Protein AF-X1ALV4-F1 (afdb_monomer)

Nearest PDB structures (foldseek):
  1b4n-assembly1_D  TM=8.359E-01  e=1.432E-08  Pyrococcus furiosus
  8c0z-assembly1_A  TM=8.911E-01  e=3.413E-06  Aromatoleum aromaticum
  6x6u-assembly1_C  TM=6.479E-01  e=4.074E-05  Pyrococcus furiosus COM1

Foldseek 3Di:
DLVPDDPDPPDPPSVVSLVVCLVVCHDVNVLPVVHQCSNLVVVDDVSNLPFFAAPRHGDPDDQLLQALLLLQLCLLPLVNPDSLCLPLADPCVVCVVVVNVVVVVVSQVVCCVVQVGSLCRHRRRLRSVLVSSLVSLLLVQLCVVVVHDSCCCVPVVDDDPCVQVVCCVPPVDHDDPVVSSLVSLLVRLVSLLVCLVVPAWSVSSDGDCCQAPPADCDDPRGRGGHPPVSSLVSQQVNCVVSCHDSGGSHHACVSCVVSVNNVSSVVCVVVVRHDDDPVVVPDPPPPPDDDD

Structure (mmCIF, N/CA/C/O backbone):
data_AF-X1ALV4-F1
#
_entry.id   AF-X1ALV4-F1
#
loop_
_atom_site.group_PDB
_atom_site.id
_atom_site.type_symbol
_atom_site.label_atom_id
_atom_site.label_alt_id
_atom_site.label_comp_id
_atom_site.label_asym_id
_atom_site.label_entity_id
_atom_site.label_seq_id
_atom_site.pdbx_PDB_ins_code
_atom_site.Cartn_x
_atom_site.Cartn_y
_atom_site.Cartn_z
_atom_site.occupancy
_atom_site.B_iso_or_equiv
_atom_site.auth_seq_id
_atom_site.auth_comp_id
_atom_site.auth_asym_id
_atom_site.auth_atom_id
_atom_site.pdbx_PDB_model_num
ATOM 1 N N . ASP A 1 1 ? 13.791 -15.741 -28.095 1.00 82.88 1 ASP A N 1
ATOM 2 C CA . ASP A 1 1 ? 13.335 -15.370 -29.444 1.00 82.88 1 ASP A CA 1
ATOM 3 C C . ASP A 1 1 ? 12.205 -14.365 -29.270 1.00 82.88 1 ASP A C 1
ATOM 5 O O . ASP A 1 1 ? 11.343 -14.618 -28.437 1.00 82.88 1 ASP A O 1
ATOM 9 N N . THR A 1 2 ? 12.283 -13.207 -29.923 1.00 90.19 2 THR A N 1
ATOM 10 C CA . THR A 1 2 ? 11.368 -12.053 -29.772 1.00 90.19 2 THR A CA 1
ATOM 11 C C . THR A 1 2 ? 10.653 -11.753 -31.091 1.00 90.19 2 THR A C 1
ATOM 13 O O . THR A 1 2 ? 10.467 -10.598 -31.465 1.00 90.19 2 THR A O 1
ATOM 16 N N . ASP A 1 3 ? 10.344 -12.810 -31.849 1.00 91.06 3 ASP A N 1
ATOM 17 C CA . ASP A 1 3 ? 9.730 -12.756 -33.182 1.00 91.06 3 ASP A CA 1
ATOM 18 C C . ASP A 1 3 ? 10.507 -11.876 -34.182 1.00 91.06 3 ASP A C 1
ATOM 20 O O . ASP A 1 3 ? 9.939 -11.259 -35.083 1.00 91.06 3 ASP A O 1
ATOM 24 N N . GLY A 1 4 ? 11.832 -11.800 -34.017 1.00 91.50 4 GLY A N 1
ATOM 25 C CA . GLY A 1 4 ? 12.707 -10.963 -34.841 1.00 91.50 4 GLY A CA 1
ATOM 26 C C . GLY A 1 4 ? 12.625 -9.458 -34.558 1.00 91.50 4 GLY A C 1
ATOM 27 O O . GLY A 1 4 ? 13.238 -8.686 -35.294 1.00 91.50 4 GLY A O 1
ATOM 28 N N . VAL A 1 5 ? 11.917 -9.029 -33.506 1.00 92.31 5 VAL A N 1
ATOM 29 C CA . VAL A 1 5 ? 11.837 -7.622 -33.085 1.00 92.31 5 VAL A CA 1
ATOM 30 C C . VAL A 1 5 ? 12.868 -7.340 -31.981 1.00 92.31 5 VAL A C 1
ATOM 32 O O . VAL A 1 5 ? 12.808 -7.975 -30.923 1.00 92.31 5 VAL A O 1
ATOM 35 N N . PRO A 1 6 ? 13.821 -6.408 -32.181 1.00 92.94 6 PRO A N 1
ATOM 36 C CA . PRO A 1 6 ? 14.789 -6.031 -31.151 1.00 92.94 6 PRO A CA 1
ATOM 37 C C . PRO A 1 6 ? 14.122 -5.335 -29.954 1.00 92.94 6 PRO A C 1
ATOM 39 O O . PRO A 1 6 ? 13.460 -4.309 -30.110 1.00 92.94 6 PRO A O 1
ATOM 42 N N . MET A 1 7 ? 14.322 -5.875 -28.750 1.00 91.44 7 MET A N 1
ATOM 43 C CA . MET A 1 7 ? 13.774 -5.338 -27.495 1.00 91.44 7 MET A CA 1
ATOM 44 C C . MET A 1 7 ? 14.752 -4.345 -26.854 1.00 91.44 7 MET A C 1
ATOM 46 O O . MET A 1 7 ? 15.389 -4.640 -25.845 1.00 91.44 7 MET A O 1
ATOM 50 N N . GLU A 1 8 ? 14.908 -3.180 -27.479 1.00 94.12 8 GLU A N 1
ATOM 51 C CA . GLU A 1 8 ? 15.813 -2.121 -27.019 1.00 94.12 8 GLU A CA 1
ATOM 52 C C . GLU A 1 8 ? 15.076 -1.042 -26.213 1.00 94.12 8 GLU A C 1
ATOM 54 O O . GLU A 1 8 ? 13.925 -0.694 -26.499 1.00 94.12 8 GLU A O 1
ATOM 59 N N . TRP A 1 9 ? 15.756 -0.472 -25.214 1.00 94.50 9 TRP A N 1
ATOM 60 C CA . TRP A 1 9 ? 15.223 0.638 -24.425 1.00 94.50 9 TRP A CA 1
ATOM 61 C C . TRP A 1 9 ? 14.866 1.830 -25.320 1.00 94.50 9 TRP A C 1
ATOM 63 O O . TRP A 1 9 ? 15.688 2.304 -26.099 1.00 94.50 9 TRP A O 1
ATOM 73 N N . GLY A 1 10 ? 13.633 2.327 -25.185 1.00 94.94 10 GLY A N 1
ATOM 74 C CA . GLY A 1 10 ? 13.120 3.444 -25.984 1.00 94.94 10 GLY A CA 1
ATOM 75 C C . GLY A 1 10 ? 12.545 3.059 -27.354 1.00 94.94 10 GLY A C 1
ATOM 76 O O . GLY A 1 10 ? 12.131 3.947 -28.096 1.00 94.94 10 GLY A O 1
ATOM 77 N N . SER A 1 11 ? 12.476 1.768 -27.700 1.00 96.69 11 SER A N 1
ATOM 78 C CA . SER A 1 11 ? 11.897 1.315 -28.971 1.00 96.69 11 SER A CA 1
ATOM 79 C C . SER A 1 11 ? 10.363 1.363 -28.966 1.00 96.69 11 SER A C 1
ATOM 81 O O . SER A 1 11 ? 9.693 0.546 -28.329 1.00 96.69 11 SER A O 1
ATOM 83 N N . GLY A 1 12 ? 9.790 2.303 -29.724 1.00 96.06 12 GLY A N 1
ATOM 84 C CA . GLY A 1 12 ? 8.340 2.382 -29.944 1.00 96.06 12 GLY A CA 1
ATOM 85 C C . GLY A 1 12 ? 7.788 1.192 -30.738 1.00 96.06 12 GLY A C 1
ATOM 86 O O . GLY A 1 12 ? 6.708 0.694 -30.426 1.00 96.06 12 GLY A O 1
ATOM 87 N N . ASP A 1 13 ? 8.551 0.685 -31.710 1.00 93.75 13 ASP A N 1
ATOM 88 C CA . ASP A 1 13 ? 8.150 -0.467 -32.527 1.00 93.75 13 ASP A CA 1
ATOM 89 C C . ASP A 1 13 ? 8.051 -1.744 -31.687 1.00 93.75 13 ASP A C 1
ATOM 91 O O . ASP A 1 13 ? 7.079 -2.493 -31.811 1.00 93.75 13 ASP A O 1
ATOM 95 N N . ALA A 1 14 ? 9.012 -1.962 -30.781 1.00 95.62 14 ALA A N 1
ATOM 96 C CA . ALA A 1 14 ? 8.975 -3.079 -29.841 1.00 95.62 14 ALA A CA 1
ATOM 97 C C . ALA A 1 14 ? 7.743 -3.001 -28.929 1.00 95.62 14 ALA A C 1
ATOM 99 O O . ALA A 1 14 ? 7.052 -4.003 -28.746 1.00 95.62 14 ALA A O 1
ATOM 100 N N . LEU A 1 15 ? 7.419 -1.807 -28.418 1.00 95.50 15 LEU A N 1
ATOM 101 C CA . LEU A 1 15 ? 6.244 -1.594 -27.573 1.00 95.50 15 LEU A CA 1
ATOM 102 C C . LEU A 1 15 ? 4.941 -1.961 -28.303 1.00 95.50 15 LEU A C 1
ATOM 104 O O . LEU A 1 15 ? 4.152 -2.755 -27.791 1.00 95.50 15 LEU A O 1
ATOM 108 N N . ILE A 1 16 ? 4.723 -1.423 -29.508 1.00 95.62 16 ILE A N 1
ATOM 109 C CA . ILE A 1 16 ? 3.511 -1.701 -30.296 1.00 95.62 16 ILE A CA 1
ATOM 110 C C . ILE A 1 16 ? 3.431 -3.180 -30.687 1.00 95.62 16 ILE A C 1
ATOM 112 O O . ILE A 1 16 ? 2.361 -3.787 -30.594 1.00 95.62 16 ILE A O 1
ATOM 116 N N . HIS A 1 17 ? 4.558 -3.782 -31.076 1.00 94.88 17 HIS A N 1
ATOM 117 C CA . HIS A 1 17 ? 4.628 -5.207 -31.377 1.00 94.88 17 HIS A CA 1
ATOM 118 C C . HIS A 1 17 ? 4.196 -6.062 -30.177 1.00 94.88 17 HIS A C 1
ATOM 120 O O . HIS A 1 17 ? 3.302 -6.898 -30.324 1.00 94.88 17 HIS A O 1
ATOM 126 N N . VAL A 1 18 ? 4.764 -5.820 -28.988 1.00 95.44 18 VAL A N 1
ATOM 127 C CA . VAL A 1 18 ? 4.444 -6.576 -27.767 1.00 95.44 18 VAL A CA 1
ATOM 128 C C . VAL A 1 18 ? 2.973 -6.423 -27.386 1.00 95.44 18 VAL A C 1
ATOM 130 O O . VAL A 1 18 ? 2.333 -7.431 -27.091 1.00 95.44 18 VAL A O 1
ATOM 133 N N . ILE A 1 19 ? 2.401 -5.213 -27.457 1.00 96.44 19 ILE A N 1
ATOM 134 C CA . ILE A 1 19 ? 0.976 -4.976 -27.155 1.00 96.44 19 ILE A CA 1
ATOM 135 C C . ILE A 1 19 ? 0.083 -5.892 -28.001 1.00 96.44 19 ILE A C 1
ATOM 137 O O . ILE A 1 19 ? -0.781 -6.595 -27.471 1.00 96.44 19 ILE A O 1
ATOM 141 N N . HIS A 1 20 ? 0.302 -5.926 -29.317 1.00 96.44 20 HIS A N 1
ATOM 142 C CA . HIS A 1 20 ? -0.503 -6.759 -30.207 1.00 96.44 20 HIS A CA 1
ATOM 143 C C . HIS A 1 20 ? -0.206 -8.253 -30.047 1.00 96.44 20 HIS A C 1
ATOM 145 O O . HIS A 1 20 ? -1.139 -9.060 -30.096 1.00 96.44 20 HIS A O 1
ATOM 151 N N . ALA A 1 21 ? 1.057 -8.631 -29.854 1.00 96.31 21 ALA A N 1
ATOM 152 C CA . ALA A 1 21 ? 1.461 -10.021 -29.680 1.00 96.31 21 ALA A CA 1
ATOM 153 C C . ALA A 1 21 ? 0.845 -10.624 -28.408 1.00 96.31 21 ALA A C 1
ATOM 155 O O . ALA A 1 21 ? 0.256 -11.704 -28.475 1.00 96.31 21 ALA A O 1
ATOM 156 N N . VAL A 1 22 ? 0.916 -9.908 -27.280 1.00 97.25 22 VAL A N 1
ATOM 157 C CA . VAL A 1 22 ? 0.338 -10.317 -25.990 1.00 97.25 22 VAL A CA 1
ATOM 158 C C . VAL A 1 22 ? -1.179 -10.418 -26.083 1.00 97.25 22 VAL A C 1
ATOM 160 O O . VAL A 1 22 ? -1.741 -11.464 -25.763 1.00 97.25 22 VAL A O 1
ATOM 163 N N . ALA A 1 23 ? -1.848 -9.381 -26.605 1.00 97.75 23 ALA A N 1
ATOM 164 C CA . ALA A 1 23 ? -3.308 -9.360 -26.725 1.00 97.75 23 ALA A CA 1
ATOM 165 C C . ALA A 1 23 ? -3.865 -10.518 -27.573 1.00 97.75 23 ALA A C 1
ATOM 167 O O . ALA A 1 23 ? -5.003 -10.939 -27.380 1.00 97.75 23 ALA A O 1
ATOM 168 N N . ASN A 1 24 ? -3.067 -11.039 -28.510 1.00 97.31 24 ASN A N 1
ATOM 169 C CA . ASN A 1 24 ? -3.452 -12.146 -29.383 1.00 97.31 24 ASN A CA 1
ATOM 170 C C . ASN A 1 24 ? -2.799 -13.486 -29.012 1.00 97.31 24 ASN A C 1
ATOM 172 O O . ASN A 1 24 ? -3.032 -14.457 -29.731 1.00 97.31 24 ASN A O 1
ATOM 176 N N . ARG A 1 25 ? -1.975 -13.543 -27.953 1.00 97.19 25 ARG A N 1
ATOM 177 C CA . ARG A 1 25 ? -1.160 -14.716 -27.582 1.00 97.19 25 ARG A CA 1
ATOM 178 C C . ARG A 1 25 ? -0.414 -15.320 -28.782 1.00 97.19 25 ARG A C 1
ATOM 180 O O . ARG A 1 25 ? -0.524 -16.507 -29.080 1.00 97.19 25 ARG A O 1
ATOM 187 N N . LYS A 1 26 ? 0.309 -14.482 -29.531 1.00 95.75 26 LYS A N 1
ATOM 188 C CA . LYS A 1 26 ? 1.086 -14.899 -30.715 1.00 95.75 26 LYS A CA 1
ATOM 189 C C . LYS A 1 26 ? 2.578 -14.745 -30.470 1.00 95.75 26 LYS A C 1
ATOM 191 O O . LYS A 1 26 ? 3.000 -13.698 -29.989 1.00 95.75 26 LYS A O 1
ATOM 196 N N . GLY A 1 27 ? 3.351 -15.759 -30.862 1.00 93.50 27 GLY A N 1
ATOM 197 C CA . GLY A 1 27 ? 4.814 -15.731 -30.791 1.00 93.50 27 GLY A CA 1
ATOM 198 C C . GLY A 1 27 ? 5.311 -15.430 -29.377 1.00 93.50 27 GLY A C 1
ATOM 199 O O . GLY A 1 27 ? 4.819 -16.008 -28.405 1.00 93.50 27 GLY A O 1
ATOM 200 N N . PHE A 1 28 ? 6.233 -14.480 -29.255 1.00 92.31 28 PHE A N 1
ATOM 201 C CA . PHE A 1 28 ? 6.754 -13.986 -27.980 1.00 92.31 28 PHE A CA 1
ATOM 202 C C . PHE A 1 28 ? 5.656 -13.443 -27.051 1.00 92.31 28 PHE A C 1
ATOM 204 O O . PHE A 1 28 ? 5.770 -13.528 -25.827 1.00 92.31 28 PHE A O 1
ATOM 211 N N . GLY A 1 29 ? 4.550 -12.955 -27.615 1.00 95.31 29 GLY A N 1
ATOM 212 C CA . GLY A 1 29 ? 3.398 -12.489 -26.855 1.00 95.31 29 GLY A CA 1
ATOM 213 C C . GLY A 1 29 ? 2.725 -13.564 -26.002 1.00 95.31 29 GLY A C 1
ATOM 214 O O . GLY A 1 29 ? 2.263 -13.244 -24.914 1.00 95.31 29 GLY A O 1
ATOM 215 N N . ASP A 1 30 ? 2.701 -14.831 -26.433 1.00 95.62 30 ASP A N 1
ATOM 216 C CA . ASP A 1 30 ? 2.142 -15.924 -25.616 1.00 95.62 30 ASP A CA 1
ATOM 217 C C . ASP A 1 30 ? 2.995 -16.187 -24.366 1.00 95.62 30 ASP A C 1
ATOM 219 O O . ASP A 1 30 ? 2.469 -16.402 -23.277 1.00 95.62 30 ASP A O 1
ATOM 223 N N . ALA A 1 31 ? 4.321 -16.063 -24.490 1.00 92.00 31 ALA A N 1
ATOM 224 C CA . ALA A 1 31 ? 5.234 -16.217 -23.362 1.00 92.00 31 ALA A CA 1
ATOM 225 C C . ALA A 1 31 ? 5.057 -15.116 -22.297 1.00 92.00 31 ALA A C 1
ATOM 227 O O . ALA A 1 31 ? 5.271 -15.386 -21.114 1.00 92.00 31 ALA A O 1
ATOM 228 N N . LEU A 1 32 ? 4.658 -13.908 -22.714 1.00 93.44 32 LEU A N 1
ATOM 229 C CA . LEU A 1 32 ? 4.399 -12.746 -21.853 1.00 93.44 32 LEU A CA 1
ATOM 230 C C . LEU A 1 32 ? 2.955 -12.652 -21.334 1.00 93.44 32 LEU A C 1
ATOM 232 O O . LEU A 1 32 ? 2.715 -11.958 -20.348 1.00 93.44 32 LEU A O 1
ATOM 236 N N . ALA A 1 33 ? 1.991 -13.305 -21.986 1.00 95.31 33 ALA A N 1
ATOM 237 C CA . ALA A 1 33 ? 0.564 -13.089 -21.735 1.00 95.31 33 ALA A CA 1
ATOM 238 C C . ALA A 1 33 ? 0.071 -13.552 -20.358 1.00 95.31 33 ALA A C 1
ATOM 240 O O . ALA A 1 33 ? -0.996 -13.122 -19.923 1.00 95.31 33 ALA A O 1
ATOM 241 N N . ASP A 1 34 ? 0.845 -14.388 -19.668 1.00 92.75 34 ASP A N 1
ATOM 242 C CA . ASP A 1 34 ? 0.560 -14.814 -18.292 1.00 92.75 34 ASP A CA 1
ATOM 243 C C . ASP A 1 34 ? 1.209 -13.892 -17.241 1.00 92.75 34 ASP A C 1
ATOM 245 O O . ASP A 1 34 ? 1.099 -14.134 -16.043 1.00 92.75 34 ASP A O 1
ATOM 249 N N . GLY A 1 35 ? 1.865 -12.814 -17.680 1.00 91.88 35 GLY A N 1
ATOM 250 C CA . GLY A 1 35 ? 2.528 -11.839 -16.824 1.00 91.88 35 GLY A CA 1
ATOM 251 C C . GLY A 1 35 ? 4.047 -11.995 -16.792 1.00 91.88 35 GLY A C 1
ATOM 252 O O . GLY A 1 35 ? 4.619 -13.061 -17.036 1.00 91.88 35 GLY A O 1
ATOM 253 N N . VAL A 1 36 ? 4.723 -10.891 -16.471 1.00 91.12 36 VAL A N 1
ATOM 254 C CA . VAL A 1 36 ? 6.191 -10.810 -16.512 1.00 91.12 36 VAL A CA 1
ATOM 255 C C . VAL A 1 36 ? 6.874 -11.709 -15.482 1.00 91.12 36 VAL A C 1
ATOM 257 O O . VAL A 1 36 ? 7.968 -12.195 -15.745 1.00 91.12 36 VAL A O 1
ATOM 260 N N . LEU A 1 37 ? 6.219 -11.994 -14.353 1.00 92.44 37 LEU A N 1
ATOM 261 C CA . LEU A 1 37 ? 6.760 -12.889 -13.327 1.00 92.44 37 LEU A CA 1
ATOM 262 C C . LEU A 1 37 ? 6.800 -14.338 -13.814 1.00 92.44 37 LEU A C 1
ATOM 264 O O . LEU A 1 37 ? 7.835 -14.989 -13.712 1.00 92.44 37 LEU A O 1
ATOM 268 N N . THR A 1 38 ? 5.726 -14.812 -14.449 1.00 93.62 38 THR A N 1
ATOM 269 C CA . THR A 1 38 ? 5.690 -16.141 -15.073 1.00 93.62 38 THR A CA 1
ATOM 270 C C . THR A 1 38 ? 6.719 -16.264 -16.194 1.00 93.62 38 THR A C 1
ATOM 272 O O . THR A 1 38 ? 7.342 -17.316 -16.355 1.00 93.62 38 THR A O 1
ATOM 275 N N . LEU A 1 39 ? 6.946 -15.199 -16.971 1.00 93.56 39 LEU A N 1
ATOM 276 C CA . LEU A 1 39 ? 8.045 -15.193 -17.935 1.00 93.56 39 LEU A CA 1
ATOM 277 C C . LEU A 1 39 ? 9.409 -15.276 -17.231 1.00 93.56 39 LEU A C 1
ATOM 279 O O . LEU A 1 39 ? 10.250 -16.076 -17.639 1.00 93.56 39 LEU A O 1
ATOM 283 N N . ALA A 1 40 ? 9.637 -14.483 -16.183 1.00 94.75 40 ALA A N 1
ATOM 284 C CA . ALA A 1 40 ? 10.894 -14.478 -15.441 1.00 94.75 40 ALA A CA 1
ATOM 285 C C . ALA A 1 40 ? 11.207 -15.856 -14.836 1.00 94.75 40 ALA A C 1
ATOM 287 O O . ALA A 1 40 ? 12.338 -16.328 -14.935 1.00 94.75 40 ALA A O 1
ATOM 288 N N . GLU A 1 41 ? 10.204 -16.552 -14.297 1.00 94.31 41 GLU A N 1
ATOM 289 C CA . GLU A 1 41 ? 10.334 -17.935 -13.827 1.00 94.31 41 GLU A CA 1
ATOM 290 C C . GLU A 1 41 ? 10.828 -18.880 -14.928 1.00 94.31 41 GLU A C 1
ATOM 292 O O . GLU A 1 41 ? 11.781 -19.631 -14.710 1.00 94.31 41 GLU A O 1
ATOM 297 N N . LYS A 1 42 ? 10.235 -18.798 -16.128 1.00 93.50 42 LYS A N 1
ATOM 298 C CA . LYS A 1 42 ? 10.630 -19.602 -17.300 1.00 93.50 42 LYS A CA 1
ATOM 299 C C . LYS A 1 42 ? 12.053 -19.286 -17.776 1.00 93.50 42 LYS A C 1
ATOM 301 O O . LYS A 1 42 ? 12.744 -20.184 -18.252 1.00 93.50 42 LYS A O 1
ATOM 306 N N . LEU A 1 43 ? 12.480 -18.026 -17.676 1.00 94.31 43 LEU A N 1
ATOM 307 C CA . LEU A 1 43 ? 13.817 -17.570 -18.080 1.00 94.31 43 LEU A CA 1
ATOM 308 C C . LEU A 1 43 ? 14.901 -17.898 -17.043 1.00 94.31 43 LEU A C 1
ATOM 310 O O . LEU A 1 43 ? 16.075 -17.996 -17.396 1.00 94.31 43 LEU A O 1
ATOM 314 N N . GLY A 1 44 ? 14.515 -18.112 -15.786 1.00 96.56 44 GLY A N 1
ATOM 315 C CA . GLY A 1 44 ? 15.390 -18.591 -14.723 1.00 96.56 44 GLY A CA 1
ATOM 316 C C . GLY A 1 44 ? 15.816 -17.519 -13.710 1.00 96.56 44 GLY A C 1
ATOM 317 O O . GLY A 1 44 ? 15.315 -16.393 -13.722 1.00 96.56 44 GLY A O 1
ATOM 318 N N . PRO A 1 45 ? 16.740 -17.866 -12.793 1.00 95.56 45 PRO A N 1
ATOM 319 C CA . PRO A 1 45 ? 17.025 -17.066 -11.598 1.00 95.56 45 PRO A CA 1
ATOM 320 C C . PRO A 1 45 ? 17.513 -15.639 -11.870 1.00 95.56 45 PRO A C 1
ATOM 322 O O . PRO A 1 45 ? 17.204 -14.733 -11.101 1.00 95.56 45 PRO A O 1
ATOM 325 N N . GLU A 1 46 ? 18.255 -15.421 -12.958 1.00 95.38 46 GLU A N 1
ATOM 326 C CA . GLU A 1 46 ? 18.747 -14.086 -13.323 1.00 95.38 46 GLU A CA 1
ATOM 327 C C . GLU A 1 46 ? 17.601 -13.148 -13.711 1.00 95.38 46 GLU A C 1
ATOM 329 O O . GLU A 1 46 ? 17.582 -12.000 -13.279 1.00 95.38 46 GLU A O 1
ATOM 334 N N . ALA A 1 47 ? 16.610 -13.644 -14.458 1.00 94.50 47 ALA A N 1
ATOM 335 C CA . ALA A 1 47 ? 15.434 -12.859 -14.818 1.00 94.50 47 ALA A CA 1
ATOM 336 C C . ALA A 1 47 ? 14.551 -12.579 -13.595 1.00 94.50 47 ALA A C 1
ATOM 338 O O . ALA A 1 47 ? 14.084 -11.456 -13.423 1.00 94.50 47 ALA A O 1
ATOM 339 N N . GLN A 1 48 ? 14.370 -13.568 -12.712 1.00 92.88 48 GLN A N 1
ATOM 340 C CA . GLN A 1 48 ? 13.619 -13.388 -11.463 1.00 92.88 48 GLN A CA 1
ATOM 341 C C . GLN A 1 48 ? 14.258 -12.329 -10.556 1.00 92.88 48 GLN A C 1
ATOM 343 O O . GLN A 1 48 ? 13.550 -11.526 -9.958 1.00 92.88 48 GLN A O 1
ATOM 348 N N . ALA A 1 49 ? 15.591 -12.272 -10.492 1.00 91.12 49 ALA A N 1
ATOM 349 C CA . ALA A 1 49 ? 16.308 -11.295 -9.675 1.00 91.12 49 ALA A CA 1
ATOM 350 C C . ALA A 1 49 ? 16.143 -9.834 -10.141 1.00 91.12 49 ALA A C 1
ATOM 352 O O . ALA A 1 49 ? 16.473 -8.931 -9.372 1.00 91.12 49 ALA A O 1
ATOM 353 N N . LEU A 1 50 ? 15.659 -9.607 -11.369 1.00 91.25 50 LEU A N 1
ATOM 354 C CA . LEU A 1 50 ? 15.385 -8.280 -11.931 1.00 91.25 50 LEU A CA 1
ATOM 355 C C . LEU A 1 50 ? 13.949 -7.802 -11.675 1.00 91.25 50 LEU A C 1
ATOM 357 O O . LEU A 1 50 ? 13.629 -6.654 -11.980 1.00 91.25 50 LEU A O 1
ATOM 361 N N . MET A 1 51 ? 13.066 -8.669 -11.176 1.00 91.44 51 MET A N 1
ATOM 362 C CA . MET A 1 51 ? 11.657 -8.333 -10.994 1.00 91.44 51 MET A CA 1
ATOM 363 C C . MET A 1 51 ? 11.445 -7.554 -9.702 1.00 91.44 51 MET A C 1
ATOM 365 O O . MET A 1 51 ? 11.701 -8.059 -8.616 1.00 91.44 51 MET A O 1
ATOM 369 N N . VAL A 1 52 ? 10.906 -6.343 -9.831 1.00 89.56 52 VAL A N 1
ATOM 370 C CA . VAL A 1 52 ? 10.433 -5.538 -8.702 1.00 89.56 52 VAL A CA 1
ATOM 371 C C . VAL A 1 52 ? 8.923 -5.707 -8.611 1.00 89.56 52 VAL A C 1
ATOM 373 O O . VAL A 1 52 ? 8.174 -5.202 -9.449 1.00 89.56 52 VAL A O 1
ATOM 376 N N . HIS A 1 53 ? 8.470 -6.460 -7.615 1.00 88.50 53 HIS A N 1
ATOM 377 C CA . HIS A 1 53 ? 7.053 -6.742 -7.426 1.00 88.50 53 HIS A CA 1
ATOM 378 C C . HIS A 1 53 ? 6.718 -6.979 -5.953 1.00 88.50 53 HIS A C 1
ATOM 380 O O . HIS A 1 53 ? 7.591 -7.228 -5.123 1.00 88.50 53 HIS A O 1
ATOM 386 N N . ARG A 1 54 ? 5.422 -6.960 -5.647 1.00 85.88 54 ARG A N 1
ATOM 387 C CA . ARG A 1 54 ? 4.844 -7.352 -4.361 1.00 85.88 54 ARG A CA 1
ATOM 388 C C . ARG A 1 54 ? 3.696 -8.310 -4.637 1.00 85.88 54 ARG A C 1
ATOM 390 O O . ARG A 1 54 ? 2.768 -7.949 -5.350 1.00 85.88 54 ARG A O 1
ATOM 397 N N . ARG A 1 55 ? 3.744 -9.532 -4.092 1.00 85.31 55 ARG A N 1
ATOM 398 C CA . ARG A 1 55 ? 2.631 -10.510 -4.177 1.00 85.31 55 ARG A CA 1
ATOM 399 C C . ARG A 1 55 ? 2.072 -10.706 -5.598 1.00 85.31 55 ARG A C 1
ATOM 401 O O . ARG A 1 55 ? 0.867 -10.727 -5.814 1.00 85.31 55 ARG A O 1
ATOM 408 N N . GLY A 1 56 ? 2.954 -10.797 -6.589 1.00 83.75 56 GLY A N 1
ATOM 409 C CA . GLY A 1 56 ? 2.549 -10.959 -7.986 1.00 83.75 56 GLY A CA 1
ATOM 410 C C . GLY A 1 56 ? 2.270 -9.664 -8.766 1.00 83.75 56 GLY A C 1
ATOM 411 O O . GLY A 1 56 ? 2.191 -9.712 -9.990 1.00 83.75 56 GLY A O 1
ATOM 412 N N . ILE A 1 57 ? 2.154 -8.515 -8.095 1.00 83.44 57 ILE A N 1
ATOM 413 C CA . ILE A 1 57 ? 1.859 -7.221 -8.721 1.00 83.44 57 ILE A CA 1
ATOM 414 C C . ILE A 1 57 ? 3.152 -6.427 -8.893 1.00 83.44 57 ILE A C 1
ATOM 416 O O . ILE A 1 57 ? 3.882 -6.183 -7.931 1.00 83.44 57 ILE A O 1
ATOM 420 N N . VAL A 1 58 ? 3.460 -6.069 -10.139 1.00 84.81 58 VAL A N 1
ATOM 421 C CA . VAL A 1 58 ? 4.612 -5.221 -10.471 1.00 84.81 58 VAL A CA 1
ATOM 422 C C . VAL A 1 58 ? 4.395 -3.811 -9.936 1.00 84.81 58 VAL A C 1
ATOM 424 O O . VAL A 1 58 ? 3.269 -3.320 -9.958 1.00 84.81 58 VAL A O 1
ATOM 427 N N . ALA A 1 59 ? 5.467 -3.175 -9.463 1.00 74.94 59 ALA A N 1
ATOM 428 C CA . ALA A 1 59 ? 5.401 -1.787 -9.011 1.00 74.94 59 ALA A CA 1
ATOM 429 C C . ALA A 1 59 ? 4.905 -0.871 -10.143 1.00 74.94 59 ALA A C 1
ATOM 431 O O . ALA A 1 59 ? 5.284 -1.070 -11.305 1.00 74.94 59 ALA A O 1
ATOM 432 N N . ASN A 1 60 ? 4.078 0.123 -9.817 1.00 74.00 60 ASN A N 1
ATOM 433 C CA . ASN A 1 60 ? 3.724 1.184 -10.756 1.00 74.00 60 ASN A CA 1
ATOM 434 C C . ASN A 1 60 ? 4.746 2.324 -10.708 1.00 74.00 60 ASN A C 1
ATOM 436 O O . ASN A 1 60 ? 5.947 2.091 -10.585 1.00 74.00 60 ASN A O 1
ATOM 440 N N . SER A 1 61 ? 4.309 3.553 -10.977 1.00 73.75 61 SER A N 1
ATOM 441 C CA . SER A 1 61 ? 5.191 4.678 -11.286 1.00 73.75 61 SER A CA 1
ATOM 442 C C . SER A 1 61 ? 5.856 5.313 -10.066 1.00 73.75 61 SER A C 1
ATOM 444 O O . SER A 1 61 ? 6.655 6.233 -10.247 1.00 73.75 61 SER A O 1
ATOM 446 N N . ASP A 1 62 ? 5.524 4.879 -8.849 1.00 80.88 62 ASP A N 1
ATOM 447 C CA . ASP A 1 62 ? 5.990 5.534 -7.637 1.00 80.88 62 ASP A CA 1
ATOM 448 C C . ASP A 1 62 ? 7.435 5.168 -7.281 1.00 80.88 62 ASP A C 1
ATOM 450 O O . ASP A 1 62 ? 7.879 4.020 -7.309 1.00 80.88 62 ASP A O 1
ATOM 454 N N . GLU A 1 63 ? 8.195 6.196 -6.908 1.00 88.62 63 GLU A N 1
ATOM 455 C CA . GLU A 1 63 ? 9.550 6.052 -6.391 1.00 88.62 63 GLU A CA 1
ATOM 456 C C . GLU A 1 63 ? 9.492 5.830 -4.875 1.00 88.62 63 GLU A C 1
ATOM 458 O O . GLU A 1 63 ? 9.300 6.763 -4.096 1.00 88.62 63 GLU A O 1
ATOM 463 N N . PHE A 1 64 ? 9.647 4.582 -4.445 1.00 90.69 64 PHE A N 1
ATOM 464 C CA . PHE A 1 64 ? 9.514 4.179 -3.043 1.00 90.69 64 PHE A CA 1
ATOM 465 C C . PHE A 1 64 ? 10.697 4.599 -2.158 1.00 90.69 64 PHE A C 1
ATOM 467 O O . PHE A 1 64 ? 10.545 4.747 -0.943 1.00 90.69 64 PHE A O 1
ATOM 474 N N . ARG A 1 65 ? 11.878 4.873 -2.730 1.00 93.81 65 ARG A N 1
ATOM 475 C CA . ARG A 1 65 ? 13.092 5.218 -1.952 1.00 93.81 65 ARG A CA 1
ATOM 476 C C . ARG A 1 65 ? 13.005 6.545 -1.209 1.00 93.81 65 ARG A C 1
ATOM 478 O O . ARG A 1 65 ? 13.853 6.817 -0.357 1.00 93.81 65 ARG A O 1
ATOM 485 N N . ASN A 1 66 ? 12.024 7.387 -1.525 1.00 91.81 66 ASN A N 1
ATOM 486 C CA . ASN A 1 66 ? 11.811 8.679 -0.877 1.00 91.81 66 ASN A CA 1
ATOM 487 C C . ASN A 1 66 ? 10.368 8.905 -0.388 1.00 91.81 66 ASN A C 1
ATOM 489 O O . ASN A 1 66 ? 10.058 10.043 -0.040 1.00 91.81 66 ASN A O 1
ATOM 493 N N . GLN A 1 67 ? 9.519 7.869 -0.330 1.00 91.94 67 GLN A N 1
ATOM 494 C CA . GLN A 1 67 ? 8.092 7.991 0.008 1.00 91.94 67 GLN A CA 1
ATOM 495 C C . GLN A 1 67 ? 7.651 6.952 1.050 1.00 91.94 67 GLN A C 1
ATOM 497 O O . GLN A 1 67 ? 6.967 5.984 0.738 1.00 91.94 67 GLN A O 1
ATOM 502 N N . ALA A 1 68 ? 8.023 7.149 2.317 1.00 93.25 68 ALA A N 1
ATOM 503 C CA . ALA A 1 68 ? 7.824 6.147 3.371 1.00 93.25 68 ALA A CA 1
ATOM 504 C C . ALA A 1 68 ? 6.345 5.763 3.593 1.00 93.25 68 ALA A C 1
ATOM 506 O O . ALA A 1 68 ? 6.043 4.589 3.800 1.00 93.25 68 ALA A O 1
ATOM 507 N N . GLY A 1 69 ? 5.422 6.730 3.512 1.00 92.50 69 GLY A N 1
ATOM 508 C CA . GLY A 1 69 ? 3.983 6.475 3.671 1.00 92.50 69 GLY A CA 1
ATOM 509 C C . GLY A 1 69 ? 3.379 5.667 2.522 1.00 92.50 69 GLY A C 1
ATOM 510 O O . GLY A 1 69 ? 2.675 4.692 2.772 1.00 92.50 69 GLY A O 1
ATOM 511 N N . VAL A 1 70 ? 3.728 6.005 1.274 1.00 91.12 70 VAL A N 1
ATOM 512 C CA . VAL A 1 70 ? 3.290 5.256 0.080 1.00 91.12 70 VAL A CA 1
ATOM 513 C C . VAL A 1 70 ? 3.768 3.810 0.158 1.00 91.12 70 VAL A C 1
ATOM 515 O O . VAL A 1 70 ? 3.000 2.887 -0.109 1.00 91.12 70 VAL A O 1
ATOM 518 N N . VAL A 1 71 ? 5.013 3.595 0.597 1.00 91.81 71 VAL A N 1
ATOM 519 C CA . VAL A 1 71 ? 5.572 2.246 0.749 1.00 91.81 71 VAL A CA 1
ATOM 520 C C . VAL A 1 71 ? 4.878 1.452 1.848 1.00 91.81 71 VAL A C 1
ATOM 522 O O . VAL A 1 71 ? 4.641 0.260 1.662 1.00 91.81 71 VAL A O 1
ATOM 525 N N . LEU A 1 72 ? 4.532 2.085 2.976 1.00 93.81 72 LEU A N 1
ATOM 526 C CA . LEU A 1 72 ? 3.765 1.424 4.032 1.00 93.81 72 LEU A CA 1
ATOM 527 C C . LEU A 1 72 ? 2.389 1.002 3.524 1.00 93.81 72 LEU A C 1
ATOM 529 O O . LEU A 1 72 ? 2.074 -0.179 3.616 1.00 93.81 72 LEU A O 1
ATOM 533 N N . GLY A 1 73 ? 1.612 1.928 2.952 1.00 91.75 73 GLY A N 1
ATOM 534 C CA . GLY A 1 73 ? 0.279 1.621 2.429 1.00 91.75 73 GLY A CA 1
ATOM 535 C C . GLY A 1 73 ? 0.332 0.516 1.373 1.00 91.75 73 GLY A C 1
ATOM 536 O O . GLY A 1 73 ? -0.366 -0.485 1.468 1.00 91.75 73 GLY A O 1
ATOM 537 N N . THR A 1 74 ? 1.274 0.622 0.439 1.00 89.81 74 THR A N 1
ATOM 538 C CA . THR A 1 74 ? 1.614 -0.443 -0.510 1.00 89.81 74 THR A CA 1
ATOM 539 C C . THR A 1 74 ? 1.854 -1.777 0.215 1.00 89.81 74 THR A C 1
ATOM 541 O O . THR A 1 74 ? 1.194 -2.774 -0.051 1.00 89.81 74 THR A O 1
ATOM 544 N N . SER A 1 75 ? 2.779 -1.831 1.164 1.00 91.31 75 SER A N 1
ATOM 545 C CA . SER A 1 75 ? 3.137 -3.065 1.873 1.00 91.31 75 SER A CA 1
ATOM 546 C C . SER A 1 75 ? 1.954 -3.760 2.553 1.00 91.31 75 SER A C 1
ATOM 548 O O . SER A 1 75 ? 1.864 -4.988 2.480 1.00 91.31 75 SER A O 1
ATOM 550 N N . VAL A 1 76 ? 1.051 -2.997 3.172 1.00 92.25 76 VAL A N 1
ATOM 551 C CA . VAL A 1 76 ? -0.057 -3.533 3.980 1.00 92.25 76 VAL A CA 1
ATOM 552 C C . VAL A 1 76 ? -1.382 -3.631 3.217 1.00 92.25 76 VAL A C 1
ATOM 554 O O . VAL A 1 76 ? -2.365 -4.133 3.768 1.00 92.25 76 VAL A O 1
ATOM 557 N N . ASP A 1 77 ? -1.423 -3.209 1.947 1.00 90.75 77 ASP A N 1
ATOM 558 C CA . ASP A 1 77 ? -2.626 -3.281 1.119 1.00 90.75 77 ASP A CA 1
ATOM 559 C C . ASP A 1 77 ? -3.157 -4.718 1.005 1.00 90.75 77 ASP A C 1
ATOM 561 O O . ASP A 1 77 ? -2.465 -5.680 0.648 1.00 90.75 77 ASP A O 1
ATOM 565 N N . THR A 1 78 ? -4.446 -4.849 1.289 1.00 90.44 78 THR A N 1
ATOM 566 C CA . THR A 1 78 ? -5.181 -6.108 1.297 1.00 90.44 78 THR A CA 1
ATOM 567 C C . THR A 1 78 ? -5.550 -6.580 -0.107 1.00 90.44 78 THR A C 1
ATOM 569 O O . THR A 1 78 ? -5.760 -7.775 -0.298 1.00 90.44 78 THR A O 1
ATOM 572 N N . THR A 1 79 ? -5.603 -5.698 -1.104 1.00 85.31 79 THR A N 1
ATOM 573 C CA . THR A 1 79 ? -6.018 -6.069 -2.472 1.00 85.31 79 THR A CA 1
ATOM 574 C C . THR A 1 79 ? -4.865 -6.406 -3.404 1.00 85.31 79 THR A C 1
ATOM 576 O O . THR A 1 79 ? -5.084 -6.857 -4.526 1.00 85.31 79 THR A O 1
ATOM 579 N N . CYS A 1 80 ? -3.635 -6.203 -2.939 1.00 67.94 80 CYS A N 1
ATOM 580 C CA . CYS A 1 80 ? -2.391 -6.336 -3.686 1.00 67.94 80 CYS A CA 1
ATOM 581 C C . CYS A 1 80 ? -2.239 -5.367 -4.874 1.00 67.94 80 CYS A C 1
ATOM 583 O O . CYS A 1 80 ? -1.105 -5.186 -5.308 1.00 67.94 80 CYS A O 1
ATOM 585 N N . GLY A 1 81 ? -3.305 -4.728 -5.362 1.00 64.50 81 GLY A N 1
ATOM 586 C CA . GLY A 1 81 ? -3.307 -3.870 -6.550 1.00 64.50 81 GLY A CA 1
ATOM 587 C C . GLY A 1 81 ? -3.563 -2.388 -6.282 1.00 64.50 81 GLY A C 1
ATOM 588 O O . GLY A 1 81 ? -3.447 -1.593 -7.213 1.00 64.50 81 GLY A O 1
ATOM 589 N N . ARG A 1 82 ? -3.898 -1.997 -5.046 1.00 66.88 82 ARG A N 1
ATOM 590 C CA . ARG A 1 82 ? -3.898 -0.586 -4.664 1.00 66.88 82 ARG A CA 1
ATOM 591 C C . ARG A 1 82 ? -2.459 -0.245 -4.270 1.00 66.88 82 ARG A C 1
ATOM 593 O O . ARG A 1 82 ? -1.930 -0.726 -3.266 1.00 66.88 82 ARG A O 1
ATOM 600 N N . GLU A 1 83 ? -1.766 0.528 -5.100 1.00 61.75 83 GLU A N 1
ATOM 601 C CA . GLU A 1 83 ? -0.741 1.404 -4.531 1.00 61.75 83 GLU A CA 1
ATOM 602 C C . GLU A 1 83 ? -1.530 2.452 -3.750 1.00 61.75 83 GLU A C 1
ATOM 604 O O . GLU A 1 83 ? -2.138 3.338 -4.348 1.00 61.75 83 GLU A O 1
ATOM 609 N N . ASN A 1 84 ? -1.651 2.236 -2.433 1.00 62.06 84 ASN A N 1
ATOM 610 C CA . ASN A 1 84 ? -2.439 3.095 -1.555 1.00 62.06 84 ASN A CA 1
ATOM 611 C C . ASN A 1 84 ? -1.898 4.510 -1.701 1.00 62.06 84 ASN A C 1
ATOM 613 O O . ASN A 1 84 ? -0.721 4.786 -1.432 1.00 62.06 84 ASN A O 1
ATOM 617 N N . TRP A 1 85 ? -2.757 5.386 -2.197 1.00 63.00 85 TRP A N 1
ATOM 618 C CA . TRP A 1 85 ? -2.396 6.731 -2.562 1.00 63.00 85 TRP A CA 1
ATOM 619 C C . TRP A 1 85 ? -2.287 7.528 -1.267 1.00 63.00 85 TRP A C 1
ATOM 621 O O . TRP A 1 85 ? -3.245 8.110 -0.765 1.00 63.00 85 TRP A O 1
ATOM 631 N N . TYR A 1 86 ? -1.088 7.541 -0.691 1.00 75.69 86 TYR A N 1
ATOM 632 C CA . TYR A 1 86 ? -0.780 8.405 0.437 1.00 75.69 86 TYR A CA 1
ATOM 633 C C . TYR A 1 86 ? -0.464 9.814 -0.080 1.00 75.69 86 TYR A C 1
ATOM 635 O O . TYR A 1 86 ? 0.688 10.179 -0.322 1.00 75.69 86 TYR A O 1
ATOM 643 N N . GLY A 1 87 ? -1.527 10.582 -0.322 1.00 66.44 87 GLY A N 1
ATOM 644 C CA . GLY A 1 87 ? -1.464 11.912 -0.929 1.00 66.44 87 GLY A CA 1
ATOM 645 C C . GLY A 1 87 ? -1.170 13.066 0.027 1.00 66.44 87 GLY A C 1
ATOM 646 O O . GLY A 1 87 ? -0.933 14.176 -0.454 1.00 66.44 87 GLY A O 1
ATOM 647 N N . ASP A 1 88 ? -1.149 12.816 1.339 1.00 70.62 88 ASP A N 1
ATOM 648 C CA . ASP A 1 88 ? -0.862 13.816 2.378 1.00 70.62 88 ASP A CA 1
ATOM 649 C C . ASP A 1 88 ? 0.644 14.054 2.509 1.00 70.62 88 ASP A C 1
ATOM 651 O O . ASP A 1 88 ? 1.266 13.886 3.560 1.00 70.62 88 ASP A O 1
ATOM 655 N N . VAL A 1 89 ? 1.260 14.417 1.387 1.00 84.06 89 VAL A N 1
ATOM 656 C CA . VAL A 1 89 ? 2.670 14.766 1.320 1.00 84.06 89 VAL A CA 1
ATOM 657 C C . VAL A 1 89 ? 2.878 16.103 0.638 1.00 84.06 89 VAL A C 1
ATOM 659 O O . VAL A 1 89 ? 2.230 16.435 -0.355 1.00 84.06 89 VAL A O 1
ATOM 662 N N . VAL A 1 90 ? 3.839 16.864 1.152 1.00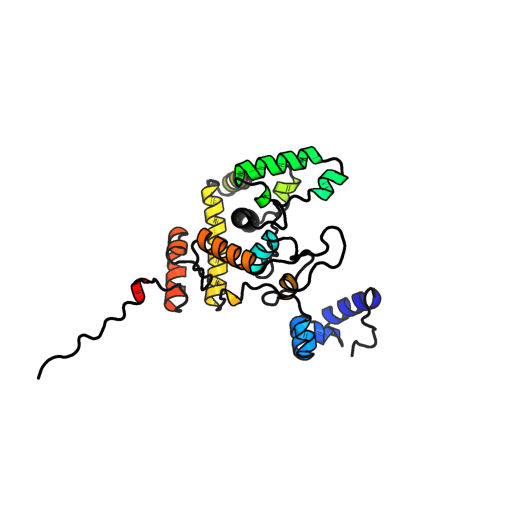 87.56 90 VAL A N 1
ATOM 663 C CA . VAL A 1 90 ? 4.201 18.167 0.607 1.00 87.56 90 VAL A CA 1
ATOM 664 C C . VAL A 1 90 ? 5.546 18.116 -0.110 1.00 87.56 90 VAL A C 1
ATOM 666 O O . VAL A 1 90 ? 6.556 17.643 0.415 1.00 87.56 90 VAL A O 1
ATOM 669 N N . TRP A 1 91 ? 5.564 18.637 -1.337 1.00 86.56 91 TRP A N 1
ATOM 670 C CA . TRP A 1 91 ? 6.765 18.756 -2.163 1.00 86.56 91 TRP A CA 1
ATOM 671 C C . TRP A 1 91 ? 7.335 20.168 -2.042 1.00 86.56 91 TRP A C 1
ATOM 673 O O . TRP A 1 91 ? 7.145 21.022 -2.910 1.00 86.56 91 TRP A O 1
ATOM 683 N N . ASP A 1 92 ? 8.031 20.409 -0.932 1.00 84.94 92 ASP A N 1
ATOM 684 C CA . ASP A 1 92 ? 8.495 21.732 -0.509 1.00 84.94 92 ASP A CA 1
ATOM 685 C C . ASP A 1 92 ? 9.310 22.471 -1.584 1.00 84.94 92 ASP A C 1
ATOM 687 O O . ASP A 1 92 ? 9.095 23.658 -1.822 1.00 84.94 92 ASP A O 1
ATOM 691 N N . LYS A 1 93 ? 10.205 21.762 -2.282 1.00 84.12 93 LYS A N 1
ATOM 692 C CA . LYS A 1 93 ? 11.011 22.313 -3.371 1.00 84.12 93 LYS A CA 1
ATOM 693 C C . LYS A 1 93 ? 10.132 22.861 -4.493 1.00 84.12 93 LYS A C 1
ATOM 695 O O . LYS A 1 93 ? 10.363 23.979 -4.936 1.00 84.12 93 LYS A O 1
ATOM 700 N N . HIS A 1 94 ? 9.131 22.097 -4.929 1.00 85.56 94 HIS A N 1
ATOM 701 C CA . HIS A 1 94 ? 8.239 22.516 -6.007 1.00 85.56 94 HIS A CA 1
ATOM 702 C C . HIS A 1 94 ? 7.433 23.755 -5.608 1.00 85.56 94 HIS A C 1
ATOM 704 O O . HIS A 1 94 ? 7.345 24.702 -6.388 1.00 85.56 94 HIS A O 1
ATOM 710 N N . LEU A 1 95 ? 6.887 23.782 -4.387 1.00 88.19 95 LEU A N 1
ATOM 711 C CA . LEU A 1 95 ? 6.130 24.935 -3.894 1.00 88.19 95 LEU A CA 1
ATOM 712 C C . LEU A 1 95 ? 7.007 26.190 -3.796 1.00 88.19 95 LEU A C 1
ATOM 714 O O . LEU A 1 95 ? 6.601 27.247 -4.266 1.00 88.19 95 LEU A O 1
ATOM 718 N N . LYS A 1 96 ? 8.242 26.068 -3.297 1.00 88.00 96 LYS A N 1
ATOM 719 C CA . LYS A 1 96 ? 9.215 27.175 -3.262 1.00 88.00 96 LYS A CA 1
ATOM 720 C C . LYS A 1 96 ? 9.595 27.658 -4.667 1.00 88.00 96 LYS A C 1
ATOM 722 O O . LYS A 1 96 ? 9.566 28.845 -4.957 1.00 88.00 96 LYS A O 1
ATOM 727 N N . GLU A 1 97 ? 9.914 26.746 -5.585 1.00 90.62 97 GLU A N 1
ATOM 728 C CA . GLU A 1 97 ? 10.312 27.104 -6.958 1.00 90.62 97 GLU A CA 1
ATOM 729 C C . GLU A 1 97 ? 9.171 27.728 -7.776 1.00 90.62 97 GLU A C 1
ATOM 731 O O . GLU A 1 97 ? 9.429 28.446 -8.742 1.00 90.62 97 GLU A O 1
ATOM 736 N N . THR A 1 98 ? 7.918 27.479 -7.388 1.00 91.50 98 THR A N 1
ATOM 737 C CA . THR A 1 98 ? 6.725 28.038 -8.038 1.00 91.50 98 THR A CA 1
ATOM 738 C C . THR A 1 98 ? 6.145 29.261 -7.320 1.00 91.50 98 THR A C 1
ATOM 740 O O . THR A 1 98 ? 5.117 29.774 -7.761 1.00 91.50 98 THR A O 1
ATOM 743 N N . GLY A 1 99 ? 6.802 29.766 -6.265 1.00 91.06 99 GLY A N 1
ATOM 744 C CA . GLY A 1 99 ? 6.367 30.954 -5.516 1.00 91.06 99 GLY A CA 1
ATOM 745 C C . GLY A 1 99 ? 5.102 30.735 -4.678 1.00 91.06 99 GLY A C 1
ATOM 746 O O . GLY A 1 99 ? 4.289 31.647 -4.530 1.00 91.06 99 GLY A O 1
ATOM 747 N N . ARG A 1 100 ? 4.892 29.501 -4.204 1.00 91.50 100 ARG A N 1
ATOM 748 C CA . ARG A 1 100 ? 3.719 29.038 -3.443 1.00 91.50 100 ARG A CA 1
ATOM 749 C C . ARG A 1 100 ? 4.07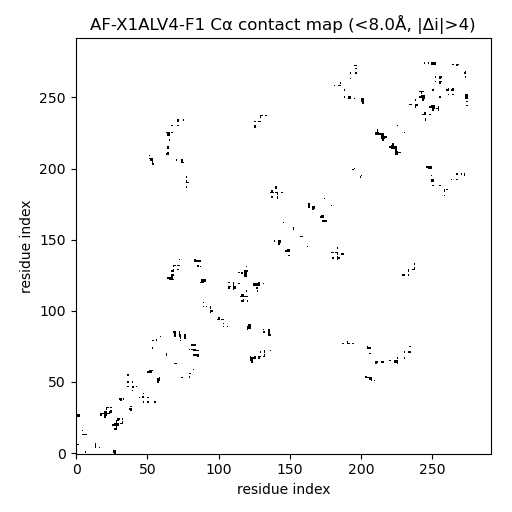7 28.738 -1.985 1.00 91.50 100 ARG A C 1
ATOM 751 O O . ARG A 1 100 ? 3.524 27.827 -1.376 1.00 91.50 100 ARG A O 1
ATOM 758 N N . GLU A 1 101 ? 5.021 29.478 -1.406 1.00 92.56 101 GLU A N 1
ATOM 759 C CA . GLU A 1 101 ? 5.502 29.246 -0.039 1.00 92.56 101 GLU A CA 1
ATOM 760 C C . GLU A 1 101 ? 4.406 29.389 1.021 1.00 92.56 101 GLU A C 1
ATOM 762 O O . GLU A 1 101 ? 4.457 28.699 2.033 1.00 92.56 101 GLU A O 1
ATOM 767 N N . SER A 1 102 ? 3.390 30.227 0.795 1.00 91.94 102 SER A N 1
ATOM 768 C CA . SER A 1 102 ? 2.260 30.344 1.725 1.00 91.94 102 SER A CA 1
ATOM 769 C C . SER A 1 102 ? 1.504 29.026 1.894 1.00 91.94 102 SER A C 1
ATOM 771 O O . SER A 1 102 ? 1.106 28.704 3.006 1.00 91.94 102 SER A O 1
ATOM 773 N N . GLU A 1 103 ? 1.359 28.247 0.819 1.00 91.31 103 GLU A N 1
ATOM 774 C CA . GLU A 1 103 ? 0.702 26.935 0.872 1.00 91.31 103 GLU A CA 1
ATOM 775 C C . GLU A 1 103 ? 1.545 25.911 1.638 1.00 91.31 103 GLU A C 1
ATOM 777 O O . GLU A 1 103 ? 1.012 25.039 2.316 1.00 91.31 103 GLU A O 1
ATOM 782 N N . LEU A 1 104 ? 2.874 26.021 1.551 1.00 91.31 104 LEU A N 1
ATOM 783 C CA . LEU A 1 104 ? 3.785 25.179 2.320 1.00 91.31 104 LEU A CA 1
ATOM 784 C C . LEU A 1 104 ? 3.660 25.459 3.824 1.00 91.31 104 LEU A C 1
ATOM 786 O O . LEU A 1 104 ? 3.610 24.525 4.621 1.00 91.31 104 LEU A O 1
ATOM 790 N N . GLU A 1 105 ? 3.614 26.735 4.210 1.00 92.38 105 GLU A N 1
ATOM 791 C CA . GLU A 1 105 ? 3.469 27.128 5.615 1.00 92.38 105 GLU A CA 1
ATOM 792 C C . GLU A 1 105 ? 2.101 26.735 6.189 1.00 92.38 105 GLU A C 1
ATOM 794 O O . GLU A 1 105 ? 2.035 26.281 7.333 1.00 92.38 105 GLU A O 1
ATOM 799 N N . GLU A 1 106 ? 1.033 26.856 5.394 1.00 92.50 106 GLU A N 1
ATOM 800 C CA . GLU A 1 106 ? -0.315 26.395 5.746 1.00 92.50 106 GLU A CA 1
ATOM 801 C C . GLU A 1 106 ? -0.337 24.878 5.964 1.00 92.50 106 GLU A C 1
ATOM 803 O O . GLU A 1 106 ? -0.673 24.429 7.060 1.00 92.50 106 GLU A O 1
ATOM 808 N N . ALA A 1 107 ? 0.167 24.096 5.004 1.00 91.56 107 ALA A N 1
ATOM 809 C CA . ALA A 1 107 ? 0.244 22.640 5.126 1.00 91.56 107 ALA A CA 1
ATOM 810 C C . ALA A 1 107 ? 1.063 22.194 6.353 1.00 91.56 107 ALA A C 1
ATOM 812 O O . ALA A 1 107 ? 0.697 21.254 7.059 1.00 91.56 107 ALA A O 1
ATOM 813 N N . TYR A 1 108 ? 2.173 22.875 6.659 1.00 94.06 108 TYR A N 1
ATOM 814 C CA . TYR A 1 108 ? 2.954 22.584 7.862 1.00 94.06 108 TYR A CA 1
ATOM 815 C C . TYR A 1 108 ? 2.238 22.971 9.159 1.00 94.06 108 TYR A C 1
ATOM 817 O O . TYR A 1 108 ? 2.429 22.300 10.176 1.00 94.06 108 TYR A O 1
ATOM 825 N N . ALA A 1 109 ? 1.445 24.043 9.163 1.00 94.38 109 ALA A N 1
ATOM 826 C CA . ALA A 1 109 ? 0.632 24.410 10.317 1.00 94.38 109 ALA A CA 1
ATOM 827 C C . ALA A 1 109 ? -0.458 23.362 10.577 1.00 94.38 109 ALA A C 1
ATOM 829 O O . ALA A 1 109 ? -0.555 22.877 11.705 1.00 94.38 109 ALA A O 1
ATOM 830 N N . GLU A 1 110 ? -1.176 22.945 9.534 1.00 91.62 110 GLU A N 1
ATOM 831 C CA . GLU A 1 110 ? -2.186 21.884 9.600 1.00 91.62 110 GLU A CA 1
ATOM 832 C C . GLU A 1 110 ? -1.581 20.558 10.074 1.00 91.62 110 GLU A C 1
ATOM 834 O O . GLU A 1 110 ? -2.107 19.916 10.981 1.00 91.62 110 GLU A O 1
ATOM 839 N N . ALA A 1 111 ? -0.415 20.170 9.546 1.00 91.94 111 ALA A N 1
ATOM 840 C CA . ALA A 1 111 ? 0.259 18.945 9.970 1.00 91.94 111 ALA A CA 1
ATOM 841 C C . ALA A 1 111 ? 0.686 18.981 11.448 1.00 91.94 111 ALA A C 1
ATOM 843 O O . ALA A 1 111 ? 0.593 17.973 12.150 1.00 91.94 111 ALA A O 1
ATOM 844 N N . ARG A 1 112 ? 1.128 20.138 11.957 1.00 95.06 112 ARG A N 1
ATOM 845 C CA . ARG A 1 112 ? 1.428 20.295 13.388 1.00 95.06 112 ARG A CA 1
ATOM 846 C C . ARG A 1 112 ? 0.179 20.215 14.254 1.00 95.06 112 ARG A C 1
ATOM 848 O O . ARG A 1 112 ? 0.265 19.670 15.349 1.00 95.06 112 ARG A O 1
ATOM 855 N N . GLU A 1 113 ? -0.950 20.732 13.786 1.00 94.06 113 GLU A N 1
ATOM 856 C CA . GLU A 1 113 ? -2.225 20.632 14.497 1.00 94.06 113 GLU A CA 1
ATOM 857 C C . GLU A 1 113 ? -2.741 19.187 14.531 1.00 94.06 113 GLU A C 1
ATOM 859 O O . GLU A 1 113 ? -3.042 18.671 15.606 1.00 94.06 113 GLU A O 1
ATOM 864 N N . ALA A 1 114 ? -2.766 18.511 13.381 1.00 89.19 114 ALA A N 1
ATOM 865 C CA . ALA A 1 114 ? -3.299 17.157 13.252 1.00 89.19 114 ALA A CA 1
ATOM 866 C C . ALA A 1 114 ? -2.379 16.084 13.864 1.00 89.19 114 ALA A C 1
ATOM 868 O O . ALA A 1 114 ? -2.838 15.169 14.550 1.00 89.19 114 ALA A O 1
ATOM 869 N N . TYR A 1 115 ? -1.067 16.190 13.639 1.00 91.12 115 TYR A N 1
ATOM 870 C CA . TYR A 1 115 ? -0.108 15.129 13.967 1.00 91.12 115 TYR A CA 1
ATOM 871 C C . TYR A 1 115 ? 0.893 15.505 15.060 1.00 91.12 115 TYR A C 1
ATOM 873 O O . TYR A 1 115 ? 1.606 14.626 15.550 1.00 91.12 115 TYR A O 1
ATOM 881 N N . GLY A 1 116 ? 0.969 16.782 15.446 1.00 95.12 116 GLY A N 1
ATOM 882 C CA . GLY A 1 116 ? 1.968 17.304 16.384 1.00 95.12 116 GLY A CA 1
ATOM 883 C C . GLY A 1 116 ? 3.330 17.621 15.754 1.00 95.12 116 GLY A C 1
ATOM 884 O O . GLY A 1 116 ? 4.235 18.058 16.462 1.00 95.12 116 GLY A O 1
ATOM 885 N N . THR A 1 117 ? 3.507 17.395 14.447 1.00 94.94 117 THR A N 1
ATOM 886 C CA . THR A 1 117 ? 4.794 17.527 13.742 1.00 94.94 117 THR A CA 1
ATOM 887 C C . THR A 1 117 ? 4.573 17.704 12.238 1.00 94.94 117 THR A C 1
ATOM 889 O O . THR A 1 117 ? 3.766 16.992 11.645 1.00 94.94 117 THR A O 1
ATOM 892 N N . GLU A 1 118 ? 5.311 18.602 11.576 1.00 94.00 118 GLU A N 1
ATOM 893 C CA . GLU A 1 118 ? 5.242 18.718 10.109 1.00 94.00 118 GLU A CA 1
ATOM 894 C C . GLU A 1 118 ? 5.836 17.510 9.370 1.00 94.00 118 GLU A C 1
ATOM 896 O O . GLU A 1 118 ? 5.524 17.264 8.204 1.00 94.00 118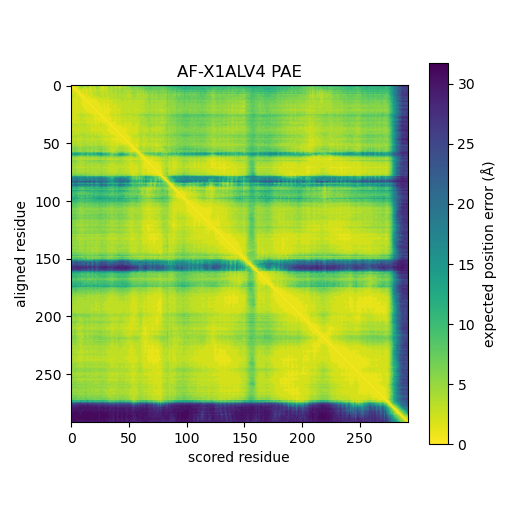 GLU A O 1
ATOM 901 N N . LYS A 1 119 ? 6.679 16.717 10.042 1.00 94.06 119 LYS A N 1
ATOM 902 C CA . LYS A 1 119 ? 7.311 15.533 9.443 1.00 94.06 119 LYS A CA 1
ATOM 903 C C . LYS A 1 119 ? 6.298 14.495 8.970 1.00 94.06 119 LYS A C 1
ATOM 905 O O . LYS A 1 119 ? 6.594 13.758 8.028 1.00 94.06 119 LYS A O 1
ATOM 910 N N . ALA A 1 120 ? 5.100 14.495 9.555 1.00 92.44 120 ALA A N 1
ATOM 911 C CA . ALA A 1 120 ? 3.991 13.649 9.141 1.00 92.44 120 ALA A CA 1
ATOM 912 C C . ALA A 1 120 ? 3.665 13.807 7.651 1.00 92.44 120 ALA A C 1
ATOM 914 O O . ALA A 1 120 ? 3.301 12.823 7.026 1.00 92.44 120 ALA A O 1
ATOM 915 N N . ILE A 1 121 ? 3.907 14.977 7.045 1.00 91.81 121 ILE A N 1
ATOM 916 C CA . ILE A 1 121 ? 3.629 15.239 5.621 1.00 91.81 121 ILE A CA 1
ATOM 917 C C . ILE A 1 121 ? 4.892 15.389 4.757 1.00 91.81 121 ILE A C 1
ATOM 919 O O . ILE A 1 121 ? 4.812 15.653 3.561 1.00 91.81 121 ILE A O 1
ATOM 923 N N . ILE A 1 122 ? 6.091 15.181 5.311 1.00 92.69 122 ILE A N 1
ATOM 924 C CA . ILE A 1 122 ? 7.331 15.168 4.517 1.00 92.69 122 ILE A CA 1
ATOM 925 C C . ILE A 1 122 ? 7.527 13.751 3.938 1.00 92.69 122 ILE A C 1
ATOM 927 O O . ILE A 1 122 ? 7.562 12.796 4.720 1.00 92.69 122 ILE A O 1
ATOM 931 N N . PRO A 1 123 ? 7.664 13.560 2.607 1.00 91.38 123 PRO A N 1
ATOM 932 C CA . PRO A 1 123 ? 7.616 12.232 1.973 1.00 91.38 123 PRO A CA 1
ATOM 933 C C . PRO A 1 123 ? 8.607 11.194 2.530 1.00 91.38 123 PRO A C 1
ATOM 935 O O . PRO A 1 123 ? 8.274 10.019 2.676 1.00 91.38 123 PRO A O 1
ATOM 938 N N . TRP A 1 124 ? 9.825 11.627 2.867 1.00 91.25 124 TRP A N 1
ATOM 939 C CA . TRP A 1 124 ? 10.927 10.757 3.304 1.00 91.25 124 TRP A CA 1
ATOM 940 C C . TRP A 1 124 ? 11.089 10.659 4.828 1.00 91.25 124 TRP A C 1
ATOM 942 O O . TRP A 1 124 ? 12.043 10.035 5.298 1.00 91.25 124 TRP A O 1
ATOM 952 N N . GLU A 1 125 ? 10.212 11.304 5.595 1.00 94.31 125 GLU A N 1
ATOM 953 C CA . GLU A 1 125 ? 10.170 11.184 7.052 1.00 94.31 125 GLU A CA 1
ATOM 954 C C . GLU A 1 125 ? 9.243 10.040 7.481 1.00 94.31 125 GLU A C 1
ATOM 956 O O . GLU A 1 125 ? 8.339 9.641 6.750 1.00 94.31 125 GLU A O 1
ATOM 961 N N . TYR A 1 126 ? 9.483 9.509 8.680 1.00 95.25 126 TYR A N 1
ATOM 962 C CA . TYR A 1 126 ? 8.780 8.333 9.220 1.00 95.25 126 TYR A CA 1
ATOM 963 C C . TYR A 1 126 ? 7.875 8.693 10.407 1.00 95.25 126 TYR A C 1
ATOM 965 O O . TYR A 1 126 ? 6.990 7.932 10.777 1.00 95.25 126 TYR A O 1
ATO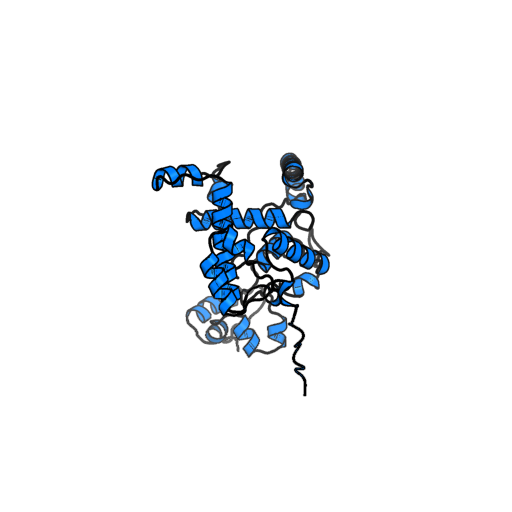M 973 N N . GLU A 1 127 ? 8.116 9.845 11.033 1.00 95.25 127 GLU A N 1
ATOM 974 C CA . GLU A 1 127 ? 7.433 10.278 12.251 1.00 95.25 127 GLU A CA 1
ATOM 975 C C . GLU A 1 127 ? 5.957 10.583 11.965 1.00 95.25 127 GLU A C 1
ATOM 977 O O . GLU A 1 127 ? 5.668 11.371 11.066 1.00 95.25 127 GLU A O 1
ATOM 982 N N . ARG A 1 128 ? 5.041 9.964 12.729 1.00 94.00 128 ARG A N 1
ATOM 983 C CA . ARG A 1 128 ? 3.577 10.151 12.625 1.00 94.00 128 ARG A CA 1
ATOM 984 C C . ARG A 1 128 ? 3.001 9.851 11.232 1.00 94.00 128 ARG A C 1
ATOM 986 O O . ARG A 1 128 ? 1.960 10.367 10.836 1.00 94.00 128 ARG A O 1
ATOM 993 N N . LYS A 1 129 ? 3.730 9.052 10.448 1.00 92.81 129 LYS A N 1
ATOM 994 C CA . LYS A 1 129 ? 3.372 8.715 9.068 1.00 92.81 129 LYS A CA 1
ATOM 995 C C . LYS A 1 129 ? 2.267 7.661 9.012 1.00 92.81 129 LYS A C 1
ATOM 997 O O . LYS A 1 129 ? 1.496 7.629 8.059 1.00 92.81 129 LYS A O 1
ATOM 1002 N N . VAL A 1 130 ? 2.213 6.793 10.020 1.00 94.88 130 VAL A N 1
ATOM 1003 C CA . VAL A 1 130 ? 1.285 5.661 10.077 1.00 94.88 130 VAL A CA 1
ATOM 1004 C C . VAL A 1 130 ? -0.159 6.135 10.195 1.00 94.88 130 VAL A C 1
ATOM 1006 O O . VAL A 1 130 ? -1.029 5.604 9.513 1.00 94.88 130 VAL A O 1
ATOM 1009 N N . GLU A 1 131 ? -0.410 7.163 11.001 1.00 92.62 131 GLU A N 1
ATOM 1010 C CA . GLU A 1 131 ? -1.733 7.762 11.163 1.00 92.62 131 GLU A CA 1
ATOM 1011 C C . GLU A 1 131 ? -2.262 8.300 9.836 1.00 92.62 131 GLU A C 1
ATOM 1013 O O . GLU A 1 131 ? -3.375 7.967 9.447 1.00 92.62 131 GLU A O 1
ATOM 1018 N N . GLY A 1 132 ? -1.437 9.042 9.093 1.00 89.38 132 GLY A N 1
ATOM 1019 C CA . GLY A 1 132 ? -1.830 9.541 7.777 1.00 89.38 132 GLY A CA 1
ATOM 1020 C C . GLY A 1 132 ? -2.128 8.418 6.776 1.00 89.38 132 GLY A C 1
ATOM 1021 O O . GLY A 1 132 ? -3.042 8.542 5.965 1.00 89.38 132 GLY A O 1
ATOM 1022 N N . VAL A 1 133 ? -1.392 7.302 6.829 1.00 91.94 133 VAL A N 1
ATOM 1023 C CA . VAL A 1 133 ? -1.687 6.130 5.985 1.00 91.94 133 VAL A CA 1
ATOM 1024 C C . VAL A 1 133 ? -3.037 5.511 6.358 1.00 91.94 133 VAL A C 1
ATOM 1026 O O . VAL A 1 133 ? -3.813 5.176 5.468 1.00 91.94 133 VAL A O 1
ATOM 1029 N N . ILE A 1 134 ? -3.349 5.402 7.652 1.00 92.25 134 ILE A N 1
ATOM 1030 C CA . ILE A 1 134 ? -4.640 4.884 8.126 1.00 92.25 134 ILE A CA 1
ATOM 1031 C C . ILE A 1 134 ? -5.803 5.769 7.658 1.00 92.25 134 ILE A C 1
ATOM 1033 O O . ILE A 1 134 ? -6.803 5.234 7.176 1.00 92.25 134 ILE A O 1
ATOM 1037 N N . GLU A 1 135 ? -5.662 7.093 7.761 1.00 88.31 135 GLU A N 1
ATOM 1038 C CA . GLU A 1 135 ? -6.670 8.055 7.296 1.00 88.31 135 GLU A CA 1
ATOM 1039 C C . GLU A 1 135 ? -6.874 7.976 5.776 1.00 88.31 135 GLU A C 1
ATOM 1041 O O . GLU A 1 135 ? -8.010 7.893 5.301 1.00 88.31 135 GLU A O 1
ATOM 1046 N N . ALA A 1 136 ? -5.787 7.903 4.998 1.00 87.31 136 ALA A N 1
ATOM 1047 C CA . ALA A 1 136 ? -5.865 7.723 3.548 1.00 87.31 136 ALA A CA 1
ATOM 1048 C C . ALA A 1 136 ? -6.612 6.429 3.177 1.00 87.31 136 ALA A C 1
ATOM 1050 O O . ALA A 1 136 ? -7.510 6.438 2.333 1.00 87.31 136 ALA A O 1
ATOM 1051 N N . GLU A 1 137 ? -6.314 5.325 3.865 1.00 89.88 137 GLU A N 1
ATOM 1052 C CA . GLU A 1 137 ? -6.983 4.041 3.657 1.00 89.88 137 GLU A CA 1
ATOM 1053 C C . GLU A 1 137 ? -8.476 4.071 4.010 1.00 89.88 137 GLU A C 1
ATOM 1055 O O . GLU A 1 137 ? -9.262 3.354 3.376 1.00 89.88 137 GLU A O 1
ATOM 1060 N N . TYR A 1 138 ? -8.883 4.872 5.002 1.00 88.94 138 TYR A N 1
ATOM 1061 C CA . TYR A 1 138 ? -10.296 5.110 5.296 1.00 88.94 138 TYR A CA 1
ATOM 1062 C C . TYR A 1 138 ? -10.966 5.903 4.187 1.00 88.94 138 TYR A C 1
ATOM 1064 O O . TYR A 1 138 ? -11.995 5.466 3.673 1.00 88.94 138 TYR A O 1
ATOM 1072 N N . PHE A 1 139 ? -10.369 7.012 3.763 1.00 85.19 139 PHE A N 1
ATOM 1073 C CA . PHE A 1 139 ? -10.915 7.851 2.703 1.00 85.19 139 PHE A CA 1
ATOM 1074 C C . PHE A 1 139 ? -11.102 7.089 1.376 1.00 85.19 139 PHE A C 1
ATOM 1076 O O . PHE A 1 139 ? -12.144 7.208 0.716 1.00 85.19 139 PHE A O 1
ATOM 1083 N N . GLU A 1 140 ? -10.133 6.250 1.004 1.00 85.38 140 GLU A N 1
ATOM 1084 C CA . GLU A 1 140 ? -10.219 5.362 -0.161 1.00 85.38 140 GLU A CA 1
ATOM 1085 C C . GLU A 1 140 ? -11.391 4.384 -0.044 1.00 85.38 140 GLU A C 1
ATOM 1087 O O . GLU A 1 140 ? -12.231 4.292 -0.941 1.00 85.38 140 GLU A O 1
ATOM 1092 N N . ARG A 1 141 ? -11.492 3.681 1.086 1.00 88.62 141 ARG A N 1
ATOM 1093 C CA . ARG A 1 141 ? -12.529 2.663 1.293 1.00 88.62 141 ARG A CA 1
ATOM 1094 C C . ARG A 1 141 ? -13.917 3.265 1.416 1.00 88.62 141 ARG A C 1
ATOM 1096 O O . ARG A 1 141 ? -14.864 2.677 0.905 1.00 88.62 141 ARG A O 1
ATOM 1103 N N . ILE A 1 142 ? -14.048 4.439 2.027 1.00 87.81 142 ILE A N 1
ATOM 1104 C CA . ILE A 1 142 ? -15.295 5.208 2.013 1.00 87.81 142 ILE A CA 1
ATOM 1105 C C . ILE A 1 142 ? -15.675 5.508 0.559 1.00 87.81 142 ILE A C 1
ATOM 1107 O O . ILE A 1 142 ? -16.800 5.222 0.156 1.00 87.81 142 ILE A O 1
ATOM 1111 N N . SER A 1 143 ? -14.737 5.991 -0.261 1.00 85.88 143 SER A N 1
ATOM 1112 C CA . SER A 1 143 ? -15.001 6.262 -1.682 1.00 85.88 143 SER A CA 1
ATOM 1113 C C . SER A 1 143 ? -15.500 5.011 -2.425 1.00 85.88 143 SER A C 1
ATOM 1115 O O . SER A 1 143 ? -16.522 5.080 -3.112 1.00 85.88 143 SER A O 1
ATOM 1117 N N . ASP A 1 144 ? -14.861 3.858 -2.216 1.00 88.31 144 ASP A N 1
ATOM 1118 C CA . ASP A 1 144 ? -15.261 2.582 -2.824 1.00 88.31 144 ASP A CA 1
ATOM 1119 C C . ASP A 1 144 ? -16.623 2.071 -2.331 1.00 88.31 144 ASP A C 1
ATOM 1121 O O . ASP A 1 144 ? -17.447 1.647 -3.142 1.00 88.31 144 ASP A O 1
ATOM 1125 N N . ILE A 1 145 ? -16.903 2.148 -1.025 1.00 88.38 145 ILE A N 1
ATOM 1126 C CA . ILE A 1 145 ? -18.195 1.751 -0.437 1.00 88.38 145 ILE A CA 1
ATOM 1127 C C . ILE A 1 145 ? -19.343 2.552 -1.062 1.00 88.38 145 ILE A C 1
ATOM 1129 O O . ILE A 1 145 ? -20.402 1.998 -1.362 1.00 88.38 145 ILE A O 1
ATOM 1133 N N . PHE A 1 146 ? -19.128 3.847 -1.290 1.00 86.06 146 PHE A N 1
ATOM 1134 C CA . PHE A 1 146 ? -20.102 4.728 -1.928 1.00 86.06 146 PHE A CA 1
ATOM 1135 C C . PHE A 1 146 ? -20.129 4.611 -3.459 1.00 86.06 146 PHE A C 1
ATOM 1137 O O . PHE A 1 146 ? -21.001 5.202 -4.099 1.00 86.06 146 PHE A O 1
ATOM 1144 N N . GLY A 1 147 ? -19.190 3.875 -4.064 1.00 85.81 147 GLY A N 1
ATOM 1145 C CA . GLY A 1 147 ? -19.010 3.816 -5.516 1.00 85.81 147 GLY A CA 1
ATOM 1146 C C . GLY A 1 147 ? -18.643 5.173 -6.127 1.00 85.81 147 GLY A C 1
ATOM 1147 O O . GLY A 1 147 ? -18.914 5.424 -7.305 1.00 85.81 147 GLY A O 1
ATOM 1148 N N . ARG A 1 148 ? -18.073 6.081 -5.326 1.00 82.25 148 ARG A N 1
ATOM 1149 C CA . ARG A 1 148 ? -17.701 7.433 -5.741 1.00 82.25 148 ARG A CA 1
ATOM 1150 C C . ARG A 1 148 ? -16.270 7.429 -6.263 1.00 82.25 148 ARG A C 1
ATOM 1152 O O . ARG A 1 148 ? -15.370 6.867 -5.653 1.00 82.25 148 ARG A O 1
ATOM 1159 N N . CYS A 1 149 ? -16.028 8.161 -7.351 1.00 83.81 149 CYS A N 1
ATOM 1160 C CA . CYS A 1 149 ? -14.663 8.427 -7.795 1.00 83.81 149 CYS A CA 1
ATOM 1161 C C . CYS A 1 149 ? -13.877 9.158 -6.696 1.00 83.81 149 CYS A C 1
ATOM 1163 O O . CYS A 1 149 ? -14.276 10.239 -6.252 1.00 83.81 149 CYS A O 1
ATOM 1165 N N . PHE A 1 150 ? -12.742 8.579 -6.312 1.00 79.06 150 PHE A N 1
ATOM 1166 C CA . PHE A 1 150 ? -11.799 9.095 -5.320 1.00 79.06 150 PHE A CA 1
ATOM 1167 C C . PHE A 1 150 ? -11.455 10.584 -5.508 1.00 79.06 150 PHE A C 1
ATOM 1169 O O . PHE A 1 150 ? -11.349 11.334 -4.544 1.00 79.06 150 PHE A O 1
ATOM 1176 N N . PHE A 1 151 ? -11.358 11.043 -6.758 1.00 77.88 151 PHE A N 1
ATOM 1177 C CA . PHE A 1 151 ? -10.959 12.408 -7.105 1.00 77.88 151 PHE A CA 1
ATOM 1178 C C . PHE A 1 151 ? -12.009 13.489 -6.798 1.00 77.88 151 PHE A C 1
ATOM 1180 O O . PHE A 1 151 ? -11.681 14.673 -6.788 1.00 77.88 151 PHE A O 1
ATOM 1187 N N . VAL A 1 152 ? -13.269 13.129 -6.544 1.00 71.81 152 VAL A N 1
ATOM 1188 C CA . VAL A 1 152 ? -14.351 14.121 -6.428 1.00 71.81 152 VAL A CA 1
ATOM 1189 C C . VAL A 1 152 ? -14.126 15.132 -5.286 1.00 71.81 152 VAL A C 1
ATOM 1191 O O . VAL A 1 152 ? -14.145 16.322 -5.585 1.00 71.81 152 VAL A O 1
ATOM 1194 N N . PRO A 1 153 ? -13.832 14.753 -4.028 1.00 64.75 153 PRO A N 1
ATOM 1195 C CA . PRO A 1 153 ? -13.633 15.713 -2.940 1.00 64.75 153 PRO A CA 1
ATOM 1196 C C . PRO A 1 153 ? -12.447 16.643 -3.198 1.00 64.75 153 PRO A C 1
ATOM 1198 O O . PRO A 1 153 ? -12.564 17.854 -3.023 1.00 64.75 153 PRO A O 1
ATOM 1201 N N . LYS A 1 154 ? -11.343 16.094 -3.726 1.00 57.69 154 LYS A N 1
ATOM 1202 C CA . LYS A 1 154 ? -10.104 16.839 -3.989 1.00 57.69 154 LYS A CA 1
ATOM 1203 C C . LYS A 1 154 ? -10.247 17.894 -5.094 1.00 57.69 154 LYS A C 1
ATOM 1205 O O . LYS A 1 154 ? -9.619 18.943 -5.005 1.00 57.69 154 LYS A O 1
ATOM 1210 N N . TYR A 1 155 ? -11.054 17.644 -6.128 1.00 50.44 155 TYR A N 1
ATOM 1211 C CA . TYR A 1 155 ? -11.177 18.559 -7.278 1.00 50.44 155 TYR A CA 1
ATOM 1212 C C . TYR A 1 155 ? -12.500 19.327 -7.343 1.00 50.44 155 TYR A C 1
ATOM 1214 O O . TYR A 1 155 ? -12.587 20.312 -8.074 1.00 50.44 155 TYR A O 1
ATOM 1222 N N . ALA A 1 156 ? -13.524 18.920 -6.589 1.00 51.56 156 ALA A N 1
ATOM 1223 C CA . ALA A 1 156 ? -14.822 19.593 -6.582 1.00 51.56 156 ALA A CA 1
ATOM 1224 C C . ALA A 1 156 ? -14.951 20.676 -5.497 1.00 51.56 156 ALA A C 1
ATOM 1226 O O . ALA A 1 156 ? -16.042 21.217 -5.334 1.00 51.56 156 ALA A O 1
ATOM 1227 N N . GLY A 1 157 ? -13.888 20.983 -4.740 1.00 44.12 157 GLY A N 1
ATOM 1228 C CA . GLY A 1 157 ? -13.904 22.035 -3.714 1.00 44.12 157 GLY A CA 1
ATOM 1229 C C . GLY A 1 157 ? -14.861 21.753 -2.551 1.00 44.12 157 GLY A C 1
ATOM 1230 O O . GLY A 1 157 ? -15.353 22.688 -1.926 1.00 44.12 157 GLY A O 1
ATOM 1231 N N . HIS A 1 158 ? -15.166 20.479 -2.295 1.00 49.22 158 HIS A N 1
ATOM 1232 C CA . HIS A 1 158 ? -16.027 20.080 -1.187 1.00 49.22 158 HIS A CA 1
ATOM 1233 C C . HIS A 1 158 ? -15.166 19.805 0.042 1.00 49.22 158 HIS A C 1
ATOM 1235 O O . HIS A 1 158 ? -14.410 18.838 0.088 1.00 49.22 158 HIS A O 1
ATOM 1241 N N . THR A 1 159 ? -15.297 20.674 1.038 1.00 47.62 159 THR A N 1
ATOM 1242 C CA . THR A 1 159 ? -14.715 20.503 2.367 1.00 47.62 159 THR A CA 1
ATOM 1243 C C . THR A 1 159 ? -15.756 19.833 3.258 1.00 47.62 159 THR A C 1
ATOM 1245 O O . THR A 1 159 ? -16.663 20.495 3.762 1.00 47.62 159 THR A O 1
ATOM 1248 N N . GLY A 1 160 ? -15.663 18.515 3.400 1.00 58.19 160 GLY A N 1
ATOM 1249 C CA . GLY A 1 160 ? -16.532 17.721 4.266 1.00 58.19 160 GLY A CA 1
ATOM 1250 C C . GLY A 1 160 ? -17.143 16.514 3.549 1.00 58.19 160 GLY A C 1
ATOM 1251 O O . GLY A 1 160 ? -17.278 16.527 2.320 1.00 58.19 160 GLY A O 1
ATOM 1252 N N . PRO A 1 161 ? -17.498 15.460 4.297 1.00 63.81 161 PRO A N 1
ATOM 1253 C CA . PRO A 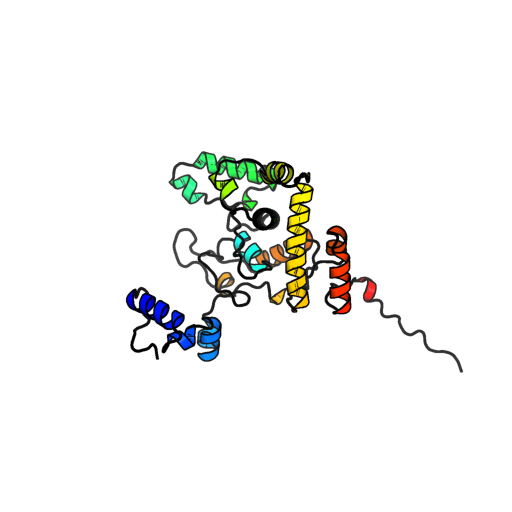1 161 ? -18.003 14.221 3.728 1.00 63.81 161 PRO A CA 1
ATOM 1254 C C . PRO A 1 161 ? -19.439 14.401 3.223 1.00 63.81 161 PRO A C 1
ATOM 1256 O O . PRO A 1 161 ? -20.424 14.171 3.929 1.00 63.81 161 PRO A O 1
ATOM 1259 N N . ILE A 1 162 ? -19.560 14.799 1.956 1.00 75.50 162 ILE A N 1
ATOM 1260 C CA . ILE A 1 162 ? -20.815 14.808 1.188 1.00 75.50 162 ILE A CA 1
ATOM 1261 C C . ILE A 1 162 ? -21.558 13.459 1.274 1.00 75.50 162 ILE A C 1
ATOM 1263 O O . ILE A 1 162 ? -22.767 13.384 1.056 1.00 75.50 162 ILE A O 1
ATOM 1267 N N . GLU A 1 163 ? -20.837 12.394 1.623 1.00 78.38 163 GLU A N 1
ATOM 1268 C CA . GLU A 1 163 ? -21.335 11.062 1.930 1.00 78.38 163 GLU A CA 1
ATOM 1269 C C . GLU A 1 163 ? -22.486 11.078 2.943 1.00 78.38 163 GLU A C 1
ATOM 1271 O O . GLU A 1 163 ? -23.459 10.353 2.728 1.00 78.38 163 GLU A O 1
ATOM 1276 N N . PHE A 1 164 ? -22.431 11.911 3.994 1.00 81.50 164 PHE A N 1
ATOM 1277 C CA . PHE A 1 164 ? -23.509 12.003 4.991 1.00 81.50 164 PHE A CA 1
ATOM 1278 C C . PHE A 1 164 ? -24.825 12.426 4.340 1.00 81.50 164 PHE A C 1
ATOM 1280 O O . PHE A 1 164 ? -25.837 11.722 4.416 1.00 81.50 164 PHE A O 1
ATOM 1287 N N . ASP A 1 165 ? -24.789 13.562 3.645 1.00 82.56 165 ASP A N 1
ATOM 1288 C CA . ASP A 1 165 ? -25.970 14.170 3.043 1.00 82.56 165 ASP A CA 1
ATOM 1289 C C . ASP A 1 165 ? -26.537 13.286 1.932 1.00 82.56 165 ASP A C 1
ATOM 1291 O O . ASP A 1 165 ? -27.748 13.051 1.868 1.00 82.56 165 ASP A O 1
ATOM 1295 N N . VAL A 1 166 ? -25.666 12.744 1.076 1.00 84.75 166 VAL A N 1
ATOM 1296 C CA . VAL A 1 166 ? -26.072 11.887 -0.043 1.00 84.75 166 VAL A CA 1
ATOM 1297 C C . VAL A 1 166 ? -26.682 10.587 0.460 1.00 84.75 166 VAL A C 1
ATOM 1299 O O . VAL A 1 166 ? -27.750 10.193 -0.012 1.00 84.75 166 VAL A O 1
ATOM 1302 N N . CYS A 1 167 ? -26.057 9.917 1.429 1.00 85.00 167 CYS A N 1
ATOM 1303 C CA . CYS A 1 167 ? -26.584 8.649 1.913 1.00 85.00 167 CYS A CA 1
ATOM 1304 C C . CYS A 1 167 ? -27.926 8.826 2.614 1.00 85.00 167 CYS A C 1
ATOM 1306 O O . CYS A 1 167 ? -28.858 8.064 2.345 1.00 85.00 167 CYS A O 1
ATOM 1308 N N . LYS A 1 168 ? -28.059 9.861 3.451 1.00 89.06 168 LYS A N 1
ATOM 1309 C CA . LYS A 1 168 ? -29.318 10.181 4.122 1.00 89.06 168 LYS A CA 1
ATOM 1310 C C . LYS A 1 168 ? -30.415 10.521 3.123 1.00 89.06 168 LYS A C 1
ATOM 1312 O O . LYS A 1 168 ? -31.531 10.022 3.257 1.00 89.06 168 LYS A O 1
ATOM 1317 N N . ALA A 1 169 ? -30.106 11.310 2.095 1.00 90.00 169 ALA A N 1
ATOM 1318 C CA . ALA A 1 169 ? -31.067 11.672 1.056 1.00 90.00 169 ALA A CA 1
ATOM 1319 C C . ALA A 1 169 ? -31.534 10.468 0.220 1.00 90.00 169 ALA A C 1
ATOM 1321 O O . ALA A 1 169 ? -32.707 10.399 -0.147 1.00 90.00 169 ALA A O 1
ATOM 1322 N N . VAL A 1 170 ? -30.639 9.522 -0.086 1.00 90.75 170 VAL A N 1
ATOM 1323 C CA . VAL A 1 170 ? -30.938 8.366 -0.949 1.00 90.75 170 VAL A CA 1
ATOM 1324 C C . VAL A 1 170 ? -31.555 7.200 -0.173 1.00 90.75 170 VAL A C 1
ATOM 1326 O O . VAL A 1 170 ? -32.496 6.570 -0.653 1.00 90.75 170 VAL A O 1
ATOM 1329 N N . THR A 1 171 ? -31.019 6.886 1.007 1.00 89.75 171 THR A N 1
ATOM 1330 C CA . THR A 1 171 ? -31.347 5.663 1.761 1.00 89.75 171 THR A CA 1
ATOM 1331 C C . THR A 1 171 ? -32.192 5.922 3.006 1.00 89.75 171 THR A C 1
ATOM 1333 O O . THR A 1 171 ? -32.820 4.998 3.522 1.00 89.75 171 THR A O 1
ATOM 1336 N N . GLY A 1 172 ? -32.203 7.159 3.512 1.00 92.19 172 GLY A N 1
ATOM 1337 C CA . GLY A 1 172 ? -32.785 7.504 4.809 1.00 92.19 172 GLY A CA 1
ATOM 1338 C C . GLY A 1 172 ? -31.946 7.075 6.020 1.00 92.19 172 GLY A C 1
ATOM 1339 O O . GLY A 1 172 ? -32.385 7.288 7.148 1.00 92.19 172 GLY A O 1
ATOM 1340 N N . ILE A 1 173 ? -30.771 6.471 5.813 1.00 88.88 173 ILE A N 1
ATOM 1341 C CA . ILE A 1 173 ? -29.853 6.060 6.881 1.00 88.88 173 ILE A CA 1
ATOM 1342 C C . ILE A 1 173 ? -28.996 7.258 7.287 1.00 88.88 173 ILE A C 1
ATOM 1344 O O . ILE A 1 173 ? -28.444 7.950 6.435 1.00 88.88 173 ILE A O 1
ATOM 1348 N N . ASP A 1 174 ? -28.888 7.476 8.594 1.00 88.31 174 ASP A N 1
ATOM 1349 C CA . ASP A 1 174 ? -28.064 8.527 9.188 1.00 88.31 174 ASP A CA 1
ATOM 1350 C C . ASP A 1 174 ? -26.812 7.909 9.816 1.00 88.31 174 ASP A C 1
ATOM 1352 O O . ASP A 1 174 ? -26.882 6.818 10.395 1.00 88.31 174 ASP A O 1
ATOM 1356 N N . PHE A 1 175 ? -25.681 8.594 9.698 1.00 84.88 175 PHE A N 1
ATOM 1357 C CA . PHE A 1 175 ? -24.429 8.206 10.340 1.00 84.88 175 PHE A CA 1
ATOM 1358 C C . PHE A 1 175 ? -23.497 9.405 10.499 1.00 84.88 175 PHE A C 1
ATOM 1360 O O . PHE A 1 175 ? -23.636 10.409 9.803 1.00 84.88 175 PHE A O 1
ATOM 1367 N N . ASP A 1 176 ? -22.543 9.273 11.416 1.00 85.94 176 ASP A N 1
ATOM 1368 C CA . ASP A 1 176 ? -21.477 10.244 11.646 1.00 85.94 176 ASP A CA 1
ATOM 1369 C C . ASP A 1 176 ? -20.113 9.772 11.101 1.00 85.94 176 ASP A C 1
ATOM 1371 O O . ASP A 1 176 ? -19.968 8.694 10.514 1.00 85.94 176 ASP A O 1
ATOM 1375 N N . GLU A 1 177 ? -19.094 10.610 11.280 1.00 82.94 177 GLU A N 1
ATOM 1376 C CA . GLU A 1 177 ? -17.721 10.362 10.827 1.00 82.94 177 GLU A CA 1
ATOM 1377 C C . GLU A 1 177 ? -17.089 9.133 11.487 1.00 82.94 177 GLU A C 1
ATOM 1379 O O . GLU A 1 177 ? -16.440 8.323 10.825 1.00 82.94 177 GLU A O 1
ATOM 1384 N N . SER A 1 178 ? -17.350 8.931 12.780 1.00 87.00 178 SER A N 1
ATOM 1385 C CA . SER A 1 178 ? -16.863 7.765 13.520 1.00 87.00 178 SER A CA 1
ATOM 1386 C C . SER A 1 178 ? -17.444 6.470 12.947 1.00 87.00 178 SER A C 1
ATOM 1388 O O . SER A 1 178 ? -16.743 5.463 12.794 1.00 87.00 178 SER A O 1
ATOM 1390 N N . GLN A 1 179 ? -18.720 6.495 12.561 1.00 89.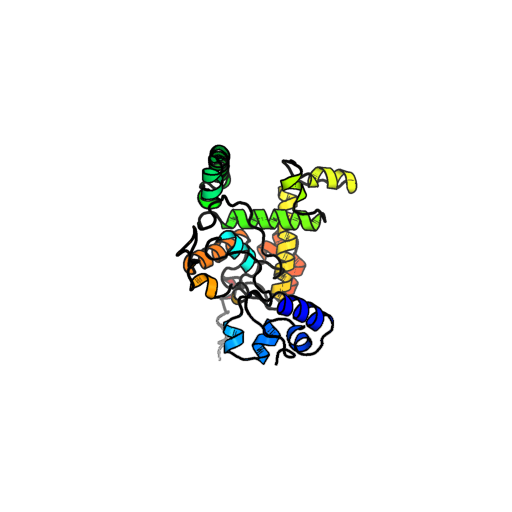12 179 GLN A N 1
ATOM 1391 C CA . GLN A 1 179 ? -19.371 5.371 11.900 1.00 89.12 179 GLN A CA 1
ATOM 1392 C C . GLN A 1 179 ? -18.812 5.121 10.493 1.00 89.12 179 GLN A C 1
ATOM 1394 O O . GLN A 1 179 ? -18.585 3.958 10.158 1.00 89.12 179 GLN A O 1
ATOM 1399 N N . LEU A 1 180 ? -18.524 6.160 9.696 1.00 87.31 180 LEU A N 1
ATOM 1400 C CA . LEU A 1 180 ? -17.855 5.998 8.394 1.00 87.31 180 LEU A CA 1
ATOM 1401 C C . LEU A 1 180 ? -16.493 5.319 8.532 1.00 87.31 180 LEU A C 1
ATOM 1403 O O . LEU A 1 180 ? -16.235 4.325 7.849 1.00 87.31 180 LEU A O 1
ATOM 1407 N N . ASN A 1 181 ? -15.661 5.802 9.455 1.00 89.69 181 ASN A N 1
ATOM 1408 C CA . ASN A 1 181 ? -14.349 5.215 9.715 1.00 89.69 181 ASN A CA 1
ATOM 1409 C C . ASN A 1 181 ? -14.487 3.768 10.207 1.00 89.69 181 ASN A C 1
ATOM 1411 O O . ASN A 1 181 ? -13.766 2.885 9.746 1.00 89.69 181 ASN A O 1
ATOM 1415 N N . THR A 1 182 ? -15.490 3.478 11.045 1.00 93.56 182 THR A N 1
ATOM 1416 C CA . THR A 1 182 ? -15.810 2.104 11.471 1.00 93.56 182 THR A CA 1
ATOM 1417 C C . THR A 1 182 ? -16.204 1.210 10.289 1.00 93.56 182 THR A C 1
ATOM 1419 O O . THR A 1 182 ? -15.803 0.046 10.234 1.00 93.56 182 THR A O 1
ATOM 1422 N N . PHE A 1 183 ? -16.981 1.711 9.323 1.00 92.81 183 PHE A N 1
ATOM 1423 C CA . PHE A 1 183 ? -17.352 0.945 8.129 1.00 92.81 183 PHE A CA 1
ATOM 1424 C C . PHE A 1 183 ? -16.146 0.671 7.227 1.00 92.81 183 PHE A C 1
ATOM 1426 O O . PHE A 1 183 ? -15.984 -0.459 6.760 1.00 92.81 183 PHE A O 1
ATOM 1433 N N . ALA A 1 184 ? -15.280 1.665 7.033 1.00 92.94 184 ALA A N 1
ATOM 1434 C CA . ALA A 1 184 ? -14.043 1.515 6.279 1.00 92.94 184 ALA A CA 1
ATOM 1435 C C . ALA A 1 184 ? -13.086 0.511 6.942 1.00 92.94 184 ALA A C 1
ATOM 1437 O O . ALA A 1 184 ? -12.584 -0.400 6.281 1.00 92.94 184 ALA A O 1
ATOM 1438 N N . GLU A 1 185 ? -12.899 0.612 8.261 1.00 96.56 185 GLU A N 1
ATOM 1439 C CA . GLU A 1 185 ? -12.092 -0.322 9.048 1.00 96.56 185 GLU A CA 1
ATOM 1440 C C . GLU A 1 185 ? -12.651 -1.748 8.988 1.00 96.56 185 GLU A C 1
ATOM 1442 O O . GLU A 1 185 ? -11.900 -2.717 8.840 1.00 96.56 185 GLU A O 1
ATOM 1447 N N . LYS A 1 186 ? -13.980 -1.893 9.051 1.00 97.75 186 LYS A N 1
ATOM 1448 C CA . LYS A 1 186 ? -14.660 -3.182 8.907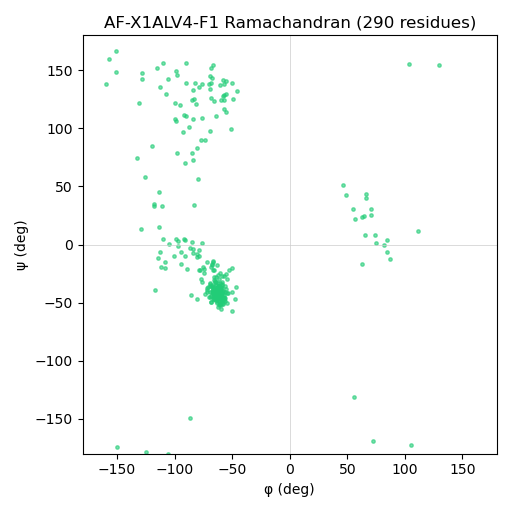 1.00 97.75 186 LYS A CA 1
ATOM 1449 C C . LYS A 1 186 ? -14.412 -3.806 7.537 1.00 97.75 186 LYS A C 1
ATOM 1451 O O . LYS A 1 186 ? -14.119 -5.000 7.476 1.00 97.75 186 LYS A O 1
ATOM 1456 N N . ALA A 1 187 ? -14.517 -3.024 6.462 1.00 96.50 187 ALA A N 1
ATOM 1457 C CA . ALA A 1 187 ? -14.242 -3.491 5.106 1.00 96.50 187 ALA A CA 1
ATOM 1458 C C . ALA A 1 187 ? -12.781 -3.951 4.968 1.00 96.50 187 ALA A C 1
ATOM 1460 O O . ALA A 1 187 ? -12.539 -5.091 4.578 1.00 96.50 187 ALA A O 1
ATOM 1461 N N . LEU A 1 188 ? -11.827 -3.121 5.401 1.00 95.81 188 LEU A N 1
ATOM 1462 C CA . LEU A 1 188 ? -10.394 -3.436 5.400 1.00 95.81 188 LEU A CA 1
ATOM 1463 C C . LEU A 1 188 ? -10.091 -4.722 6.176 1.00 95.81 188 LEU A C 1
ATOM 1465 O O . LEU A 1 188 ? -9.412 -5.622 5.687 1.00 95.81 188 LEU A O 1
ATOM 1469 N N . THR A 1 189 ? -10.635 -4.838 7.386 1.00 97.62 189 THR A N 1
ATOM 1470 C CA . THR A 1 189 ? -10.417 -5.999 8.256 1.00 97.62 189 THR A CA 1
ATOM 1471 C C . THR A 1 189 ? -11.012 -7.275 7.658 1.00 97.62 189 THR A C 1
ATOM 1473 O O . THR A 1 189 ? -10.454 -8.359 7.834 1.00 97.62 189 THR A O 1
ATOM 1476 N N . LEU A 1 190 ? -12.121 -7.172 6.918 1.00 97.62 190 LEU A N 1
ATOM 1477 C CA . LEU A 1 190 ? -12.716 -8.304 6.211 1.00 97.62 190 LEU A CA 1
ATOM 1478 C C . LEU A 1 190 ? -11.876 -8.733 4.996 1.00 97.62 190 LEU A C 1
ATOM 1480 O O . LEU A 1 190 ? -11.677 -9.931 4.796 1.00 97.62 190 LEU A O 1
ATOM 1484 N N . GLU A 1 191 ? -11.335 -7.784 4.226 1.00 96.25 191 GLU A N 1
ATOM 1485 C CA . GLU A 1 191 ? -10.364 -8.067 3.156 1.00 96.25 191 GLU A CA 1
ATOM 1486 C C . GLU A 1 191 ? -9.110 -8.749 3.736 1.00 96.25 191 GLU A C 1
ATOM 1488 O O . GLU A 1 191 ? -8.670 -9.792 3.251 1.00 96.25 191 GLU A O 1
ATOM 1493 N N . LYS A 1 192 ? -8.573 -8.228 4.848 1.00 96.75 192 LYS A N 1
ATOM 1494 C CA . LYS A 1 192 ? -7.440 -8.836 5.557 1.00 96.75 192 LYS A CA 1
ATOM 1495 C C . LYS A 1 192 ? -7.771 -10.250 6.036 1.00 96.75 192 LYS A C 1
ATOM 1497 O O . LYS A 1 192 ? -6.960 -11.154 5.858 1.00 96.75 192 LYS A O 1
ATOM 1502 N N . ALA A 1 193 ? -8.963 -10.472 6.592 1.00 97.75 193 ALA A N 1
ATOM 1503 C CA . ALA A 1 193 ? -9.415 -11.795 7.023 1.00 97.75 193 ALA A CA 1
ATOM 1504 C C . ALA A 1 193 ? -9.460 -12.804 5.869 1.00 97.75 193 ALA A C 1
ATOM 1506 O O . ALA A 1 193 ? -9.130 -13.975 6.067 1.00 97.75 193 ALA A O 1
ATOM 1507 N N . TYR A 1 194 ? -9.839 -12.358 4.668 1.00 97.06 194 TYR A N 1
ATOM 1508 C CA . TYR A 1 194 ? -9.773 -13.183 3.467 1.00 97.06 194 TYR A CA 1
ATOM 1509 C C . TYR A 1 194 ? -8.327 -13.608 3.181 1.00 97.06 194 TYR A C 1
ATOM 1511 O O . TYR A 1 194 ? -8.061 -14.800 3.052 1.00 97.06 194 TYR A O 1
ATOM 1519 N N . ASN A 1 195 ? -7.380 -12.669 3.177 1.00 95.75 195 ASN A N 1
ATOM 1520 C CA . ASN A 1 195 ? -5.966 -12.975 2.940 1.00 95.75 195 ASN A CA 1
ATOM 1521 C C . ASN A 1 195 ? -5.406 -13.944 3.988 1.00 95.75 195 ASN A C 1
ATOM 1523 O O . ASN A 1 195 ? -4.766 -14.939 3.645 1.00 95.75 195 ASN A O 1
ATOM 1527 N N . VAL A 1 196 ? -5.714 -13.713 5.268 1.00 96.88 196 VAL A N 1
ATOM 1528 C CA . VAL A 1 196 ? -5.344 -14.623 6.359 1.00 96.88 196 VAL A CA 1
ATOM 1529 C C . VAL A 1 196 ? -5.906 -16.021 6.096 1.00 96.88 196 VAL A C 1
ATOM 1531 O O . VAL A 1 196 ? -5.163 -17.006 6.127 1.00 96.88 196 VAL A O 1
ATOM 1534 N N . ARG A 1 197 ? -7.194 -16.134 5.742 1.00 97.44 197 ARG A N 1
ATOM 1535 C CA . ARG A 1 197 ? -7.836 -17.411 5.386 1.00 97.44 197 ARG A CA 1
ATOM 1536 C C . ARG A 1 197 ? -7.118 -18.129 4.241 1.00 97.44 197 ARG A C 1
ATOM 1538 O O . ARG A 1 197 ? -6.992 -19.350 4.320 1.00 97.44 197 ARG A O 1
ATOM 1545 N N . GLU A 1 198 ? -6.576 -17.408 3.266 1.00 96.00 198 GLU A N 1
ATOM 1546 C CA . GLU A 1 198 ? -5.785 -17.978 2.163 1.00 96.00 198 GLU A CA 1
ATOM 1547 C C . GLU A 1 198 ? -4.326 -18.285 2.537 1.00 96.00 198 GLU A C 1
ATOM 1549 O O . GLU A 1 198 ? -3.659 -19.039 1.838 1.00 96.00 198 GLU A O 1
ATOM 1554 N N . GLY A 1 199 ? -3.858 -17.817 3.697 1.00 93.75 199 GLY A N 1
ATOM 1555 C CA . GLY A 1 199 ? -2.547 -18.168 4.253 1.00 93.75 199 GLY A CA 1
ATOM 1556 C C . GLY A 1 199 ? -1.537 -17.035 4.269 1.00 93.75 199 GLY A C 1
ATOM 1557 O O . GLY A 1 199 ? -0.378 -17.312 4.543 1.00 93.75 199 GLY A O 1
ATOM 1558 N N . PHE A 1 200 ? -1.965 -15.799 4.016 1.00 93.31 200 PHE A N 1
ATOM 1559 C CA . PHE A 1 200 ? -1.061 -14.658 4.030 1.00 93.31 200 PHE A CA 1
ATOM 1560 C C . PHE A 1 200 ? -0.558 -14.368 5.441 1.00 93.31 200 PHE A C 1
ATOM 1562 O O . PHE A 1 200 ? -1.327 -14.372 6.413 1.00 93.31 200 PHE A O 1
ATOM 1569 N N . THR A 1 201 ? 0.723 -14.047 5.527 1.00 92.75 201 THR A N 1
ATOM 1570 C CA . THR A 1 201 ? 1.412 -13.683 6.763 1.00 92.75 201 THR A CA 1
ATOM 1571 C C . THR A 1 201 ? 2.098 -12.325 6.623 1.00 92.75 201 THR A C 1
ATOM 1573 O O . THR A 1 201 ? 1.994 -11.646 5.595 1.00 92.75 201 THR A O 1
ATOM 1576 N N . ARG A 1 202 ? 2.792 -11.898 7.682 1.00 94.69 202 ARG A N 1
ATOM 1577 C CA . ARG A 1 202 ? 3.583 -10.663 7.682 1.00 94.69 202 ARG A CA 1
ATOM 1578 C C . ARG A 1 202 ? 4.669 -10.676 6.601 1.00 94.69 202 ARG A C 1
ATOM 1580 O O . ARG A 1 202 ? 4.987 -9.621 6.052 1.00 94.69 202 ARG A O 1
ATOM 1587 N N . GLU A 1 203 ? 5.223 -11.844 6.290 1.00 93.56 203 GLU A N 1
ATOM 1588 C CA . GLU A 1 203 ? 6.247 -12.042 5.260 1.00 93.56 203 GLU A CA 1
ATOM 1589 C C . GLU A 1 203 ? 5.738 -11.714 3.854 1.00 93.56 203 GLU A C 1
ATOM 1591 O O . GLU A 1 203 ? 6.519 -11.285 3.007 1.00 93.56 203 GLU A O 1
ATOM 1596 N N . ASP A 1 204 ? 4.434 -11.854 3.606 1.00 92.12 204 ASP A N 1
ATOM 1597 C CA . ASP A 1 204 ? 3.843 -11.451 2.332 1.00 92.12 204 ASP A CA 1
ATOM 1598 C C . ASP A 1 204 ? 3.699 -9.926 2.229 1.00 92.12 204 ASP A C 1
ATOM 1600 O O . ASP A 1 204 ? 3.543 -9.404 1.130 1.00 92.12 204 ASP A O 1
ATOM 1604 N N . GLU A 1 205 ? 3.727 -9.189 3.344 1.00 92.56 205 GLU A N 1
ATOM 1605 C CA . GLU A 1 205 ? 3.657 -7.711 3.407 1.00 92.56 205 GLU A CA 1
ATOM 1606 C C . GLU A 1 205 ? 5.020 -7.056 3.173 1.00 92.56 205 GLU A C 1
ATOM 1608 O O . GLU A 1 205 ? 5.362 -6.038 3.775 1.00 92.56 205 GLU A O 1
ATOM 1613 N N . GLU A 1 206 ? 5.836 -7.655 2.321 1.00 90.81 206 GLU A N 1
ATOM 1614 C CA . GLU A 1 206 ? 7.186 -7.210 2.011 1.00 90.81 206 GLU A CA 1
ATOM 1615 C C . GLU A 1 206 ? 7.206 -6.407 0.702 1.00 90.81 206 GLU A C 1
ATOM 1617 O O . GLU A 1 206 ? 6.426 -6.664 -0.214 1.00 90.81 206 GLU A O 1
ATOM 1622 N N . VAL A 1 207 ? 8.118 -5.440 0.589 1.00 91.19 207 VAL A N 1
ATOM 1623 C CA . VAL A 1 207 ? 8.443 -4.784 -0.689 1.00 91.19 207 VAL A CA 1
ATOM 1624 C C . VAL A 1 207 ? 9.835 -5.196 -1.152 1.00 91.19 207 VAL A C 1
ATOM 1626 O O . VAL A 1 207 ? 10.676 -5.580 -0.339 1.00 91.19 207 VAL A O 1
ATOM 1629 N N . ASP A 1 208 ? 10.093 -5.117 -2.459 1.00 91.75 208 ASP A N 1
ATOM 1630 C CA . ASP A 1 208 ? 11.343 -5.627 -3.021 1.00 91.75 208 ASP A CA 1
ATOM 1631 C C . ASP A 1 208 ? 12.596 -5.016 -2.361 1.00 91.75 208 ASP A C 1
ATOM 1633 O O . ASP A 1 208 ? 12.680 -3.816 -2.075 1.00 91.75 208 ASP A O 1
ATOM 1637 N N . LYS A 1 209 ? 13.616 -5.858 -2.161 1.00 92.56 209 LYS A N 1
ATOM 1638 C CA . LYS A 1 209 ? 14.911 -5.483 -1.571 1.00 92.56 209 LYS A CA 1
ATOM 1639 C C . LYS A 1 209 ? 15.599 -4.323 -2.303 1.00 92.56 209 LYS A C 1
ATOM 1641 O O . LYS A 1 209 ? 16.418 -3.643 -1.685 1.00 92.56 209 LYS A O 1
ATOM 1646 N N . PHE A 1 210 ? 15.301 -4.120 -3.588 1.00 92.62 210 PHE A N 1
ATOM 1647 C CA . PHE A 1 210 ? 15.761 -3.007 -4.413 1.00 92.62 210 PHE A CA 1
ATOM 1648 C C . PHE A 1 210 ? 15.572 -1.665 -3.699 1.00 92.62 210 PHE A C 1
ATOM 1650 O O . PHE A 1 210 ? 16.524 -0.891 -3.582 1.00 92.62 210 PHE A O 1
ATOM 1657 N N . TRP A 1 211 ? 14.392 -1.444 -3.111 1.00 93.69 211 TRP A N 1
ATOM 1658 C CA . TRP A 1 211 ? 14.026 -0.184 -2.461 1.00 93.69 211 TRP A CA 1
ATOM 1659 C C . TRP A 1 211 ? 14.862 0.137 -1.211 1.00 93.69 211 TRP A C 1
ATOM 1661 O O . TRP A 1 211 ? 14.996 1.302 -0.838 1.00 93.69 211 TRP A O 1
ATOM 1671 N N . PHE A 1 212 ? 15.475 -0.879 -0.596 1.00 95.94 212 PHE A N 1
ATOM 1672 C CA . PHE A 1 212 ? 16.318 -0.746 0.598 1.00 95.94 212 PHE A CA 1
ATOM 1673 C C . PHE A 1 212 ? 17.824 -0.761 0.306 1.00 95.94 212 PHE A C 1
ATOM 1675 O O . PHE A 1 212 ? 18.623 -0.531 1.214 1.00 95.94 212 PHE A O 1
ATOM 1682 N N . LYS A 1 213 ? 18.237 -1.096 -0.924 1.00 95.69 213 LYS A N 1
ATOM 1683 C CA . LYS A 1 213 ? 19.652 -1.326 -1.269 1.00 95.69 213 LYS A CA 1
ATOM 1684 C C . LYS A 1 213 ? 20.192 -0.344 -2.294 1.00 95.69 213 LYS A C 1
ATOM 1686 O O . LYS A 1 213 ? 21.331 0.092 -2.163 1.00 95.69 213 LYS A O 1
ATOM 1691 N N . GLU A 1 214 ? 19.388 0.012 -3.286 1.00 94.81 214 GLU A N 1
ATOM 1692 C CA . GLU A 1 214 ? 19.838 0.823 -4.413 1.00 94.81 214 GLU A CA 1
ATOM 1693 C C . GLU A 1 214 ? 19.436 2.279 -4.207 1.00 94.81 214 GLU A C 1
ATOM 1695 O O . GLU A 1 214 ? 18.269 2.626 -4.340 1.00 94.81 214 GLU A O 1
ATOM 1700 N N . SER A 1 215 ? 20.379 3.170 -3.906 1.00 96.69 215 SER A N 1
ATOM 1701 C CA . SER A 1 215 ? 20.060 4.594 -3.738 1.00 96.69 215 SER A CA 1
ATOM 1702 C C . SER A 1 215 ? 19.655 5.266 -5.056 1.00 96.69 215 SER A C 1
ATOM 1704 O O . SER A 1 215 ? 20.156 4.896 -6.118 1.00 96.69 215 SER A O 1
ATOM 1706 N N . ILE A 1 216 ? 18.827 6.311 -4.989 1.00 96.19 216 ILE A N 1
ATOM 1707 C CA . ILE A 1 216 ? 18.461 7.126 -6.157 1.00 96.19 216 ILE A CA 1
ATOM 1708 C C . ILE A 1 216 ? 19.739 7.702 -6.812 1.00 96.19 216 ILE A C 1
ATOM 1710 O O . ILE A 1 216 ? 20.521 8.368 -6.122 1.00 96.19 216 ILE A O 1
ATOM 1714 N N . PRO A 1 217 ? 19.980 7.472 -8.117 1.00 96.69 217 PRO A N 1
ATOM 1715 C CA . PRO A 1 217 ? 21.265 7.786 -8.750 1.00 96.69 217 PRO A CA 1
ATOM 1716 C C . PRO A 1 217 ? 21.478 9.284 -9.028 1.00 96.69 217 PRO A C 1
ATOM 1718 O O . PRO A 1 217 ? 22.615 9.772 -8.974 1.00 96.69 217 PRO A O 1
ATOM 1721 N N . ASP A 1 218 ? 20.410 10.028 -9.310 1.00 95.25 218 ASP A N 1
ATOM 1722 C CA . ASP A 1 218 ? 20.462 11.418 -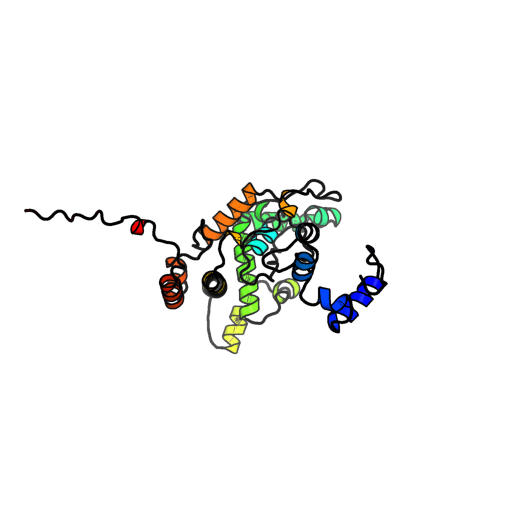9.759 1.00 95.25 218 ASP A CA 1
ATOM 1723 C C . ASP A 1 218 ? 19.233 12.247 -9.325 1.00 95.25 218 ASP A C 1
ATOM 1725 O O . ASP A 1 218 ? 18.427 11.839 -8.487 1.00 95.25 218 ASP A O 1
ATOM 1729 N N . GLY A 1 219 ? 19.157 13.490 -9.811 1.00 90.69 219 GLY A N 1
ATOM 1730 C CA . GLY A 1 219 ? 18.052 14.402 -9.523 1.00 90.69 219 GLY A CA 1
ATOM 1731 C C . GLY A 1 219 ? 18.023 14.974 -8.093 1.00 90.69 219 GLY A C 1
ATOM 1732 O O . GLY A 1 219 ? 18.985 14.850 -7.330 1.00 90.69 219 GLY A O 1
ATOM 1733 N N . PRO A 1 220 ? 16.913 15.638 -7.711 1.00 87.19 220 PRO A N 1
ATOM 1734 C CA . PRO A 1 220 ? 16.768 16.329 -6.421 1.00 87.19 220 PRO A CA 1
ATOM 1735 C C . PRO A 1 220 ? 16.829 15.415 -5.191 1.00 87.19 220 PRO A C 1
ATOM 1737 O O . PRO A 1 220 ? 17.030 15.889 -4.075 1.00 87.19 220 PRO A O 1
ATOM 1740 N N . HIS A 1 221 ? 16.639 14.112 -5.391 1.00 90.38 221 HIS A N 1
ATOM 1741 C CA . HIS A 1 221 ? 16.579 13.107 -4.334 1.00 90.38 221 HIS A CA 1
ATOM 1742 C C . HIS A 1 221 ? 17.752 12.123 -4.386 1.00 90.38 221 HIS A C 1
ATOM 1744 O O . HIS A 1 221 ? 17.710 11.089 -3.717 1.00 90.38 221 HIS A O 1
ATOM 1750 N N . LYS A 1 222 ? 18.806 12.459 -5.143 1.00 94.81 222 LYS A N 1
ATOM 1751 C CA . LYS A 1 222 ? 20.031 11.666 -5.248 1.00 94.81 222 LYS A CA 1
ATOM 1752 C C . LYS A 1 222 ? 20.529 11.208 -3.876 1.00 94.81 222 LYS A C 1
ATOM 1754 O O . LYS A 1 222 ? 20.662 12.005 -2.948 1.00 94.81 222 LYS A O 1
ATOM 1759 N N . GLY A 1 223 ? 20.850 9.922 -3.778 1.00 95.75 223 GLY A N 1
ATOM 1760 C CA . GLY A 1 223 ? 21.381 9.285 -2.576 1.00 95.75 223 GLY A CA 1
ATOM 1761 C C . GLY A 1 223 ? 20.326 8.834 -1.564 1.00 95.75 223 GLY A C 1
ATOM 1762 O O . GLY A 1 223 ? 20.689 8.154 -0.608 1.00 95.75 223 GLY A O 1
ATOM 1763 N N . LYS A 1 224 ? 19.036 9.156 -1.749 1.00 94.81 224 LYS A N 1
ATOM 1764 C CA . LYS A 1 224 ? 17.976 8.604 -0.892 1.00 94.81 224 LYS A CA 1
ATOM 1765 C C . LYS A 1 224 ? 17.785 7.108 -1.151 1.00 94.81 224 LYS A C 1
ATOM 1767 O O . LYS A 1 224 ? 17.914 6.638 -2.280 1.00 94.81 224 LYS A O 1
ATOM 1772 N N . VAL A 1 225 ? 17.473 6.387 -0.084 1.00 96.69 225 VAL A N 1
ATOM 1773 C CA . VAL A 1 225 ? 17.148 4.959 -0.044 1.00 96.69 225 VAL A CA 1
ATOM 1774 C C . VAL A 1 225 ? 16.199 4.740 1.135 1.00 96.69 225 VAL A C 1
ATOM 1776 O O . VAL A 1 225 ? 16.281 5.476 2.126 1.00 96.69 225 VAL A O 1
ATOM 1779 N N . LEU A 1 226 ? 15.293 3.766 1.035 1.00 96.25 226 LEU A N 1
ATOM 1780 C CA . LEU A 1 226 ? 14.375 3.448 2.124 1.00 96.25 226 LEU A CA 1
ATOM 1781 C C . LEU A 1 226 ? 15.140 2.792 3.284 1.00 96.25 226 LEU A C 1
ATOM 1783 O O . LEU A 1 226 ? 16.004 1.938 3.080 1.00 96.25 226 LEU A O 1
ATOM 1787 N N . ASP A 1 227 ? 14.824 3.180 4.516 1.00 97.50 227 ASP A N 1
ATOM 1788 C CA . ASP A 1 227 ? 15.453 2.635 5.717 1.00 97.50 227 ASP A CA 1
ATOM 1789 C C . ASP A 1 227 ? 14.655 1.421 6.198 1.00 97.50 227 ASP A C 1
ATOM 1791 O O . ASP A 1 227 ? 13.536 1.556 6.696 1.00 97.50 227 ASP A O 1
ATOM 1795 N N . ARG A 1 228 ? 15.245 0.227 6.066 1.00 97.19 228 ARG A N 1
ATOM 1796 C CA . ARG A 1 228 ? 14.598 -1.038 6.443 1.00 97.19 228 ARG A CA 1
ATOM 1797 C C . ARG A 1 228 ? 14.164 -1.061 7.907 1.00 97.19 228 ARG A C 1
ATOM 1799 O O . ARG A 1 228 ? 13.063 -1.504 8.207 1.00 97.19 228 ARG A O 1
ATOM 1806 N N . ALA A 1 229 ? 15.010 -0.589 8.820 1.00 97.88 229 ALA A N 1
ATOM 1807 C CA . ALA A 1 229 ? 14.732 -0.673 10.249 1.00 97.88 229 ALA A CA 1
ATOM 1808 C C . ALA A 1 229 ? 13.615 0.291 10.666 1.00 97.88 229 ALA A C 1
ATOM 1810 O O . ALA A 1 229 ? 12.797 -0.046 11.519 1.00 97.88 229 ALA A O 1
ATOM 1811 N N . LYS A 1 230 ? 13.567 1.490 10.077 1.00 97.94 230 LYS A N 1
ATOM 1812 C CA . LYS A 1 230 ? 12.463 2.430 10.315 1.00 97.94 230 LYS A CA 1
ATOM 1813 C C . LYS A 1 230 ? 11.166 1.961 9.660 1.00 97.94 230 LYS A C 1
ATOM 1815 O O . LYS A 1 230 ? 10.107 2.127 10.252 1.00 97.94 230 LYS A O 1
ATOM 1820 N N . PHE A 1 231 ? 11.254 1.344 8.485 1.00 97.19 231 PHE A N 1
ATOM 1821 C CA . PHE A 1 231 ? 10.102 0.790 7.786 1.00 97.19 231 PHE A CA 1
ATOM 1822 C C . PHE A 1 231 ? 9.428 -0.352 8.566 1.00 97.19 231 PHE A C 1
ATOM 1824 O O . PHE A 1 231 ? 8.219 -0.316 8.772 1.00 97.19 231 PHE A O 1
ATOM 1831 N N . GLU A 1 232 ? 10.194 -1.314 9.092 1.00 97.50 232 GLU A N 1
ATOM 1832 C CA . GLU A 1 232 ? 9.621 -2.384 9.930 1.00 97.50 232 GLU A CA 1
ATOM 1833 C C . GLU A 1 232 ? 8.963 -1.838 11.204 1.00 97.50 232 GLU A C 1
ATOM 1835 O O . GLU A 1 232 ? 7.906 -2.317 11.605 1.00 97.50 232 GLU A O 1
ATOM 1840 N N . LYS A 1 233 ? 9.532 -0.784 11.805 1.00 98.00 233 LYS A N 1
ATOM 1841 C CA . LYS A 1 233 ? 8.905 -0.103 12.949 1.00 98.00 233 LYS A CA 1
ATOM 1842 C C . LYS A 1 233 ? 7.573 0.546 12.579 1.00 98.00 233 LYS A C 1
ATOM 1844 O O . LYS A 1 233 ? 6.644 0.482 13.375 1.00 98.00 233 LYS A O 1
ATOM 1849 N N . MET A 1 234 ? 7.475 1.147 11.391 1.00 96.94 234 MET A N 1
ATOM 1850 C CA . MET A 1 234 ? 6.208 1.682 10.889 1.00 96.94 234 MET A CA 1
ATOM 1851 C C . MET A 1 234 ? 5.167 0.576 10.686 1.00 96.94 234 MET A C 1
ATOM 1853 O O . MET A 1 234 ? 4.006 0.786 11.020 1.00 96.94 234 MET A O 1
ATOM 1857 N N . LYS A 1 235 ? 5.564 -0.609 10.198 1.00 97.69 235 LYS A N 1
ATOM 1858 C CA . LYS A 1 235 ? 4.663 -1.774 10.120 1.00 97.69 235 LYS A CA 1
ATOM 1859 C C . LYS A 1 235 ? 4.171 -2.196 11.508 1.00 97.69 235 LYS A C 1
ATOM 1861 O O . LYS A 1 235 ? 2.973 -2.376 11.694 1.00 97.69 235 LYS A O 1
ATOM 1866 N N . ASP A 1 236 ? 5.060 -2.281 12.500 1.00 98.44 236 ASP A N 1
ATOM 1867 C CA . ASP A 1 236 ? 4.675 -2.626 13.879 1.00 98.44 236 ASP A CA 1
ATOM 1868 C C . ASP A 1 236 ? 3.687 -1.617 14.475 1.00 98.44 236 ASP A C 1
ATOM 1870 O O . ASP A 1 236 ? 2.721 -1.993 15.138 1.00 98.44 236 ASP A O 1
ATOM 1874 N N . GLU A 1 237 ? 3.946 -0.327 14.267 1.00 98.38 237 GLU A N 1
ATOM 1875 C CA . GLU A 1 237 ? 3.066 0.759 14.694 1.00 98.38 237 GLU A CA 1
ATOM 1876 C C . GLU A 1 237 ? 1.708 0.681 13.989 1.00 98.38 237 GLU A C 1
ATOM 1878 O O . GLU A 1 237 ? 0.677 0.770 14.654 1.00 98.38 237 GLU A O 1
ATOM 1883 N N . TYR A 1 238 ? 1.695 0.413 12.681 1.00 98.00 238 TYR A N 1
ATOM 1884 C CA . TYR A 1 238 ? 0.475 0.212 11.901 1.00 98.00 238 TYR A CA 1
ATOM 1885 C C . TYR A 1 238 ? -0.369 -0.938 12.452 1.00 98.00 238 TYR A C 1
ATOM 1887 O O . TYR A 1 238 ? -1.553 -0.750 12.736 1.00 98.00 238 TYR A O 1
ATOM 1895 N N . TYR A 1 239 ? 0.234 -2.107 12.684 1.00 98.44 239 TYR A N 1
ATOM 1896 C CA . TYR A 1 239 ? -0.483 -3.255 13.242 1.00 98.44 239 TYR A CA 1
ATOM 1897 C C . TYR A 1 239 ? -1.044 -2.948 14.629 1.00 98.44 239 TYR A C 1
ATOM 1899 O O . TYR A 1 239 ? -2.220 -3.200 14.882 1.00 98.44 239 TYR A O 1
ATOM 1907 N N . LYS A 1 240 ? -0.264 -2.304 15.504 1.00 98.25 240 LYS A N 1
ATOM 1908 C CA . LYS A 1 240 ? -0.738 -1.899 16.836 1.00 98.25 240 LYS A CA 1
ATOM 1909 C C . LYS A 1 240 ? -1.930 -0.948 16.766 1.00 98.25 240 LYS A C 1
ATOM 1911 O O . LYS A 1 240 ? -2.914 -1.174 17.466 1.00 98.25 240 LYS A O 1
ATOM 1916 N N . LEU A 1 241 ? -1.866 0.082 15.920 1.00 97.56 241 LEU A N 1
ATOM 1917 C CA . LEU A 1 241 ? -2.961 1.043 15.747 1.00 97.56 241 LEU A CA 1
ATOM 1918 C C . LEU A 1 241 ? -4.221 0.391 15.160 1.00 97.56 241 LEU A C 1
ATOM 1920 O O . LEU A 1 241 ? -5.332 0.779 15.511 1.00 97.56 241 LEU A O 1
ATOM 1924 N N . ARG A 1 242 ? -4.058 -0.639 14.323 1.00 97.00 242 ARG A N 1
ATOM 1925 C CA . ARG A 1 242 ? -5.151 -1.452 13.770 1.00 97.00 242 ARG A CA 1
ATOM 1926 C C . ARG A 1 242 ? -5.695 -2.509 14.746 1.00 97.00 242 ARG A C 1
ATOM 1928 O O . ARG A 1 242 ? -6.718 -3.132 14.462 1.00 97.00 242 ARG A O 1
ATOM 1935 N N . GLY A 1 243 ? -5.031 -2.741 15.881 1.00 97.56 243 GLY A N 1
ATOM 1936 C CA . GLY A 1 243 ? -5.344 -3.849 16.788 1.00 97.56 243 GLY A CA 1
ATOM 1937 C C . GLY A 1 243 ? -5.056 -5.212 16.153 1.00 97.56 243 GLY A C 1
ATOM 1938 O O . GLY A 1 243 ? -5.902 -6.109 16.180 1.00 97.56 243 GLY A O 1
ATOM 1939 N N . TRP A 1 244 ? -3.919 -5.330 15.477 1.00 97.56 244 TRP A N 1
ATOM 1940 C CA . TRP A 1 244 ? -3.422 -6.537 14.823 1.00 97.56 244 TRP A CA 1
ATOM 1941 C C . TRP A 1 244 ? -2.126 -6.992 15.500 1.00 97.56 244 TRP A C 1
ATOM 1943 O O . TRP A 1 244 ? -1.371 -6.175 16.032 1.00 97.56 244 TRP A O 1
ATOM 1953 N N . ASP A 1 245 ? -1.864 -8.292 15.446 1.00 97.12 245 ASP A N 1
ATOM 1954 C CA . ASP A 1 245 ? -0.658 -8.899 15.995 1.00 97.12 245 ASP A CA 1
ATOM 1955 C C . ASP A 1 245 ? 0.579 -8.489 15.185 1.00 97.12 245 ASP A C 1
ATOM 1957 O O . ASP A 1 245 ? 0.581 -8.540 13.950 1.00 97.12 245 ASP A O 1
ATOM 1961 N N . THR A 1 246 ? 1.653 -8.095 15.872 1.00 96.44 246 THR A N 1
ATOM 1962 C CA . THR A 1 246 ? 2.868 -7.631 15.198 1.00 96.44 246 THR A CA 1
ATOM 1963 C C . THR A 1 246 ? 3.674 -8.761 14.585 1.00 96.44 246 THR A C 1
ATOM 1965 O O . THR A 1 246 ? 4.385 -8.513 13.621 1.00 96.44 246 THR A O 1
ATOM 1968 N N . GLU A 1 247 ? 3.569 -9.994 15.068 1.00 95.06 247 GLU A N 1
ATOM 1969 C CA . GLU A 1 247 ? 4.368 -11.088 14.509 1.00 95.06 247 GLU A CA 1
ATOM 1970 C C . GLU A 1 247 ? 3.737 -11.631 13.223 1.00 95.06 247 GLU A C 1
ATOM 1972 O O . GLU A 1 247 ? 4.398 -11.775 12.196 1.00 95.06 247 GLU A O 1
ATOM 1977 N N . THR A 1 248 ? 2.429 -11.871 13.244 1.00 94.94 248 THR A N 1
ATOM 1978 C CA . THR A 1 248 ? 1.697 -12.505 12.141 1.00 94.94 248 THR A CA 1
ATOM 1979 C C . THR A 1 248 ? 1.059 -11.517 11.172 1.00 94.94 248 THR A C 1
ATOM 1981 O O . THR A 1 248 ? 0.717 -11.919 10.058 1.00 94.94 248 THR A O 1
ATOM 1984 N N . SER A 1 249 ? 0.904 -10.241 11.556 1.00 96.0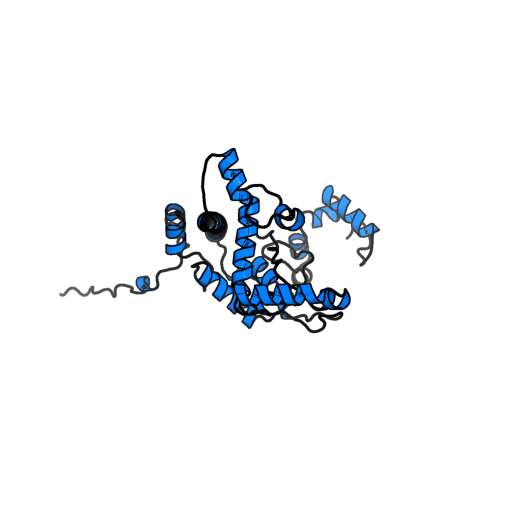6 249 SER A N 1
ATOM 1985 C CA . SER A 1 249 ? 0.051 -9.218 10.916 1.00 96.06 249 SER A CA 1
ATOM 1986 C C . SER A 1 249 ? -1.455 -9.510 10.978 1.00 96.06 249 SER A C 1
ATOM 1988 O O . SER A 1 249 ? -2.244 -8.852 10.296 1.00 96.06 249 SER A O 1
ATOM 1990 N N . TRP A 1 250 ? -1.891 -10.527 11.725 1.00 97.62 250 TRP A N 1
ATOM 1991 C CA . TRP A 1 250 ? -3.294 -10.937 11.744 1.00 97.62 250 TRP A CA 1
ATOM 1992 C C . TRP A 1 250 ? -4.114 -10.068 12.703 1.00 97.62 250 TRP A C 1
ATOM 1994 O O . TRP A 1 250 ? -3.650 -9.783 13.807 1.00 97.62 250 TRP A O 1
ATOM 2004 N N . PRO A 1 251 ? -5.346 -9.664 12.337 1.00 97.88 251 PRO A N 1
ATOM 2005 C CA . PRO A 1 251 ? -6.193 -8.916 13.253 1.00 97.88 251 PRO A CA 1
ATOM 2006 C C . PRO A 1 251 ? -6.498 -9.702 14.528 1.00 97.88 251 PRO A C 1
ATOM 2008 O O . PRO A 1 251 ? -6.825 -10.892 14.479 1.00 97.88 251 PRO A O 1
ATOM 2011 N N . GLU A 1 252 ? -6.440 -9.016 15.668 1.00 97.56 252 GLU A N 1
ATOM 2012 C CA . GLU A 1 252 ? -6.765 -9.615 16.955 1.00 97.56 252 GLU A CA 1
ATOM 2013 C C . GLU A 1 252 ? -8.248 -9.969 17.043 1.00 97.56 252 GLU A C 1
ATOM 2015 O O . GLU A 1 252 ? -9.117 -9.324 16.441 1.00 97.56 252 GLU A O 1
ATOM 2020 N N . ARG A 1 253 ? -8.579 -10.960 17.878 1.00 97.12 253 ARG A N 1
ATOM 2021 C CA . ARG A 1 253 ? -9.981 -11.335 18.112 1.00 97.12 253 ARG A CA 1
ATOM 2022 C C . ARG A 1 253 ? -10.826 -10.137 18.560 1.00 97.12 253 ARG A C 1
ATOM 2024 O O . ARG A 1 253 ? -11.948 -9.967 18.079 1.00 97.12 253 ARG A O 1
ATOM 2031 N N . GLY A 1 254 ? -10.279 -9.301 19.445 1.00 97.12 254 GLY A N 1
ATOM 2032 C CA . GLY A 1 254 ? -10.945 -8.091 19.934 1.00 97.12 254 GLY A CA 1
ATOM 2033 C C . GLY A 1 254 ? -11.302 -7.106 18.816 1.00 97.12 254 GLY A C 1
ATOM 2034 O O . GLY A 1 254 ? -12.368 -6.493 18.860 1.00 97.12 254 GLY A O 1
ATOM 2035 N N . THR A 1 255 ? -10.473 -7.017 17.773 1.00 97.94 255 THR A N 1
ATOM 2036 C CA . THR A 1 255 ? -10.714 -6.163 16.599 1.00 97.94 255 THR A CA 1
ATOM 2037 C C . THR A 1 255 ? -11.925 -6.645 15.808 1.00 97.94 255 THR A C 1
ATOM 2039 O O . THR A 1 255 ? -12.834 -5.863 15.530 1.00 97.94 255 THR A O 1
ATOM 2042 N N . TYR A 1 256 ? -12.021 -7.949 15.535 1.00 98.19 256 TYR A N 1
ATOM 2043 C CA . TYR A 1 256 ? -13.205 -8.513 14.884 1.00 98.19 256 TYR A CA 1
ATOM 2044 C C . TYR A 1 256 ? -14.482 -8.312 15.703 1.00 98.19 256 TYR A C 1
ATOM 2046 O O . TYR A 1 256 ? -15.524 -7.964 15.147 1.00 98.19 256 TYR A O 1
ATOM 2054 N N . GLU A 1 257 ? -14.435 -8.532 17.018 1.00 97.38 257 GLU A N 1
ATOM 2055 C CA . GLU A 1 257 ? -15.619 -8.388 17.869 1.00 97.38 257 GLU A CA 1
ATOM 2056 C C . GLU A 1 257 ? -16.085 -6.928 17.956 1.00 97.38 257 GLU A C 1
ATOM 2058 O O . GLU A 1 257 ? -17.283 -6.675 17.801 1.00 97.38 257 GLU A O 1
ATOM 2063 N N . ARG A 1 258 ? -15.157 -5.967 18.077 1.00 97.50 258 ARG A N 1
ATOM 2064 C CA . ARG A 1 258 ? -15.450 -4.523 18.032 1.00 97.50 258 ARG A CA 1
ATOM 2065 C C . ARG A 1 258 ? -16.123 -4.104 16.721 1.00 97.50 258 ARG A C 1
ATOM 2067 O O . ARG A 1 258 ? -17.040 -3.289 16.746 1.00 97.50 258 ARG A O 1
ATOM 2074 N N . LEU A 1 259 ? -15.718 -4.692 15.594 1.00 97.94 259 LEU A N 1
ATOM 2075 C CA . LEU A 1 259 ? -16.262 -4.398 14.259 1.00 97.94 259 LEU A CA 1
ATOM 2076 C C . LEU A 1 259 ? -17.536 -5.201 13.918 1.00 97.94 259 LEU A C 1
ATOM 2078 O O . LEU A 1 259 ? -18.084 -5.100 12.812 1.00 97.94 259 LEU A O 1
ATOM 2082 N N . GLY A 1 260 ? -18.036 -6.018 14.851 1.00 97.62 260 GLY A N 1
ATOM 2083 C CA . GLY A 1 260 ? -19.208 -6.866 14.629 1.00 97.62 260 GLY A CA 1
ATOM 2084 C C . GLY A 1 260 ? -18.964 -7.959 13.582 1.00 97.62 260 GLY A C 1
ATOM 2085 O O . GLY A 1 260 ? -19.833 -8.206 12.748 1.00 97.62 260 GLY A O 1
ATOM 2086 N N . LEU A 1 261 ? -17.775 -8.568 13.606 1.00 98.19 261 LEU A N 1
ATOM 2087 C CA . LEU A 1 261 ? -17.294 -9.655 12.738 1.00 98.19 261 LEU A CA 1
ATOM 2088 C C . LEU A 1 261 ? -16.974 -10.932 13.549 1.00 98.19 261 LEU A C 1
ATOM 2090 O O . LEU A 1 261 ? -16.035 -11.675 13.256 1.00 98.19 261 LEU A O 1
ATOM 2094 N N . LYS A 1 262 ? -17.726 -11.192 14.626 1.00 97.94 262 LYS A N 1
ATOM 2095 C CA . LYS A 1 262 ? -17.480 -12.326 15.540 1.00 97.94 262 LYS A CA 1
ATOM 2096 C C . LYS A 1 262 ? -17.534 -13.690 14.837 1.00 97.94 262 LYS A C 1
ATOM 2098 O O . LYS A 1 262 ? -16.815 -14.617 15.205 1.00 97.94 262 LYS A O 1
ATOM 2103 N N . ASP A 1 263 ? -18.400 -13.831 13.844 1.00 98.19 263 ASP A N 1
ATOM 2104 C CA . ASP A 1 263 ? -18.525 -15.016 12.997 1.00 98.19 263 ASP A CA 1
ATOM 2105 C C . ASP A 1 263 ? -17.270 -15.264 12.143 1.00 98.19 263 ASP A C 1
ATOM 2107 O O . ASP A 1 263 ? -16.826 -16.412 12.028 1.00 98.19 263 ASP A O 1
ATOM 2111 N N . VAL A 1 264 ? -16.648 -14.198 11.631 1.00 98.31 264 VAL A N 1
ATOM 2112 C CA . VAL A 1 264 ? -15.359 -14.255 10.925 1.00 98.31 264 VAL A CA 1
ATOM 2113 C C . VAL A 1 264 ? -14.254 -14.714 11.875 1.00 98.31 264 VAL A C 1
ATOM 2115 O O . VAL A 1 264 ? -13.561 -15.684 11.567 1.00 98.31 264 VAL A O 1
ATOM 2118 N N . ALA A 1 265 ? -14.154 -14.113 13.067 1.00 97.69 265 ALA A N 1
ATOM 2119 C CA . ALA A 1 265 ? -13.175 -14.516 14.083 1.00 97.69 265 ALA A CA 1
ATOM 2120 C C . ALA A 1 265 ? -13.303 -16.001 14.457 1.00 97.69 265 ALA A C 1
ATOM 2122 O O . ALA A 1 265 ? -12.318 -16.734 14.489 1.00 97.69 265 ALA A O 1
ATOM 2123 N N . ASN A 1 266 ? -14.532 -16.477 14.684 1.00 97.75 266 ASN A N 1
ATOM 2124 C CA . ASN A 1 266 ? -14.791 -17.887 14.983 1.00 97.75 266 ASN A CA 1
ATOM 2125 C C . ASN A 1 266 ? -14.391 -18.813 13.824 1.00 97.75 266 ASN A C 1
ATOM 2127 O O . ASN A 1 266 ? -13.958 -19.942 14.057 1.00 97.75 266 ASN A O 1
ATOM 2131 N N . SER A 1 267 ? -14.569 -18.365 12.581 1.00 98.00 267 SER A N 1
ATOM 2132 C CA . SER A 1 267 ? -14.208 -19.141 11.393 1.00 98.00 267 SER A CA 1
ATOM 2133 C C . SER A 1 267 ? -12.693 -19.258 11.247 1.00 98.00 267 SER A C 1
ATOM 2135 O O . SER A 1 267 ? -12.191 -20.362 11.055 1.00 98.00 267 SER A O 1
ATOM 2137 N N . LEU A 1 268 ? -11.958 -18.157 11.423 1.00 97.69 268 LEU A N 1
ATOM 2138 C CA . LEU A 1 268 ? -10.494 -18.161 11.404 1.00 97.69 268 LEU A CA 1
ATOM 2139 C C . LEU A 1 268 ? -9.901 -18.971 12.563 1.00 97.69 268 LEU A C 1
ATOM 2141 O O . LEU A 1 268 ? -8.974 -19.750 12.351 1.00 97.69 268 LEU A O 1
ATOM 2145 N N . GLN A 1 269 ? -10.484 -18.884 13.760 1.00 96.62 269 GLN A N 1
ATOM 2146 C CA . GLN A 1 269 ? -10.037 -19.663 14.918 1.00 96.62 269 GLN A CA 1
ATOM 2147 C C . GLN A 1 269 ? -10.145 -21.174 14.669 1.00 96.62 269 GLN A C 1
ATOM 2149 O O . GLN A 1 269 ? -9.227 -21.924 14.991 1.00 96.62 269 GLN A O 1
ATOM 2154 N N . LYS A 1 270 ? -11.234 -21.639 14.037 1.00 97.06 270 LYS A N 1
ATOM 2155 C CA . LYS A 1 270 ? -11.394 -23.055 13.648 1.00 97.06 270 LYS A CA 1
ATOM 2156 C C . LYS A 1 270 ? -10.338 -23.525 12.646 1.00 97.06 270 LYS A C 1
ATOM 2158 O O . LYS A 1 270 ? -10.050 -24.716 12.596 1.00 97.06 270 LYS A O 1
ATOM 2163 N N . LEU A 1 271 ? -9.786 -22.606 11.856 1.00 96.62 271 LEU A N 1
ATOM 2164 C CA . LEU A 1 271 ? -8.697 -22.869 10.915 1.00 96.62 271 LEU A CA 1
ATOM 2165 C C . LEU A 1 271 ? -7.308 -22.750 11.567 1.00 96.62 271 LEU A C 1
ATOM 2167 O O . LEU A 1 271 ? -6.314 -22.980 10.886 1.00 96.62 271 LEU A O 1
ATOM 2171 N N . GLY A 1 272 ? -7.223 -22.382 12.852 1.00 95.25 272 GLY A N 1
ATOM 2172 C CA . GLY A 1 272 ? -5.957 -22.088 13.529 1.00 95.25 272 GLY A CA 1
ATOM 2173 C C . GLY A 1 272 ? -5.300 -20.790 13.051 1.00 95.25 272 GLY A C 1
ATOM 2174 O O . GLY A 1 272 ? -4.083 -20.666 13.122 1.00 95.25 272 GLY A O 1
ATOM 2175 N N . LYS A 1 273 ? -6.093 -19.846 12.526 1.00 94.81 273 LYS A N 1
ATOM 2176 C CA . LYS A 1 273 ? -5.634 -18.610 11.874 1.00 94.81 273 LYS A CA 1
ATOM 2177 C C . LYS A 1 273 ? -6.011 -17.345 12.645 1.00 94.81 273 LYS A C 1
ATOM 2179 O O . LYS A 1 273 ? -6.532 -16.384 12.086 1.00 94.81 273 LYS A O 1
ATOM 2184 N N . THR A 1 274 ? -5.805 -17.383 13.950 1.00 88.94 274 THR A N 1
ATOM 2185 C CA . THR A 1 274 ? -5.938 -16.231 14.846 1.00 88.94 274 THR A CA 1
ATOM 2186 C C . THR A 1 274 ? -4.665 -16.128 15.675 1.00 88.94 274 THR A C 1
ATOM 2188 O O . THR A 1 274 ? -4.106 -17.185 15.994 1.00 88.94 274 THR A O 1
ATOM 2191 N N . PRO A 1 275 ? -4.225 -14.916 16.053 1.00 88.75 275 PRO A N 1
ATOM 2192 C CA . PRO A 1 275 ? -3.190 -14.766 17.069 1.00 88.75 275 PRO A CA 1
ATOM 2193 C C . PRO A 1 275 ? -3.552 -15.601 18.304 1.00 88.75 275 PRO A C 1
ATOM 2195 O O . PRO A 1 275 ? -4.730 -15.725 18.659 1.00 88.75 275 PRO A O 1
ATOM 2198 N N . GLN A 1 276 ? -2.565 -16.274 18.893 1.00 69.31 276 GLN A N 1
ATOM 2199 C CA . GLN A 1 276 ? -2.790 -17.026 20.123 1.00 69.31 276 GLN A CA 1
ATOM 2200 C C . GLN A 1 276 ? -2.700 -16.057 21.295 1.00 69.31 276 GLN A C 1
ATOM 2202 O O . GLN A 1 276 ? -1.678 -15.398 21.456 1.00 69.31 276 GLN A O 1
ATOM 2207 N N . ASP A 1 277 ? -3.740 -16.004 22.130 1.00 55.56 277 ASP A N 1
ATOM 2208 C CA . ASP A 1 277 ? -3.666 -15.280 23.397 1.00 55.56 277 ASP A CA 1
ATOM 2209 C C . ASP A 1 277 ? -2.474 -15.833 24.200 1.00 55.56 277 ASP A C 1
ATOM 2211 O O . ASP A 1 277 ? -2.377 -17.053 24.400 1.00 55.56 277 ASP A O 1
ATOM 2215 N N . GLU A 1 278 ? -1.587 -14.960 24.694 1.00 47.16 278 GLU A N 1
ATOM 2216 C CA . GLU A 1 278 ? -0.428 -15.346 25.520 1.00 47.16 278 GLU A CA 1
ATOM 2217 C C . GLU A 1 278 ? -0.827 -16.226 26.729 1.00 47.16 278 GLU A C 1
ATOM 2219 O O . GLU A 1 278 ? -0.020 -17.015 27.226 1.00 47.16 278 GLU A O 1
ATOM 2224 N N . GLU A 1 279 ? -2.092 -16.178 27.165 1.00 40.28 279 GLU A N 1
ATOM 2225 C CA . GLU A 1 279 ? -2.646 -17.021 28.234 1.00 40.28 279 GLU A CA 1
ATOM 2226 C C . GLU A 1 279 ? -2.755 -18.519 27.883 1.00 40.28 279 GLU A C 1
ATOM 2228 O O . GLU A 1 279 ? -2.833 -19.358 28.784 1.00 40.28 279 GLU A O 1
ATOM 2233 N N . THR A 1 280 ? -2.702 -18.902 26.604 1.00 39.91 280 THR A N 1
ATOM 2234 C CA . THR A 1 280 ? -2.782 -20.317 26.187 1.00 39.91 280 THR A CA 1
ATOM 2235 C C . THR A 1 280 ? -1.443 -21.066 26.233 1.00 39.91 280 THR A C 1
ATOM 2237 O O . THR A 1 280 ? -1.421 -22.290 26.091 1.00 39.91 280 THR A O 1
ATOM 2240 N N . ASN A 1 281 ? -0.337 -20.383 26.564 1.00 35.53 281 ASN A N 1
ATOM 2241 C CA . ASN A 1 281 ? 0.974 -21.006 26.801 1.00 35.53 281 ASN A CA 1
ATOM 2242 C C . ASN A 1 281 ? 1.109 -21.715 28.164 1.00 35.53 281 ASN A C 1
ATOM 2244 O O . ASN A 1 281 ? 2.151 -22.306 28.467 1.00 35.53 281 ASN A O 1
ATOM 2248 N N . LEU A 1 282 ? 0.057 -21.740 28.985 1.00 36.34 282 LEU A N 1
ATOM 2249 C CA . LEU A 1 282 ? -0.008 -22.615 30.154 1.00 36.34 282 LEU A CA 1
ATOM 2250 C C . LEU A 1 282 ? -0.525 -23.998 29.745 1.00 36.34 282 LEU A C 1
ATOM 2252 O O . LEU A 1 282 ? -1.669 -24.372 29.993 1.00 36.34 282 LEU A O 1
ATOM 2256 N N . VAL A 1 283 ? 0.368 -24.797 29.158 1.00 33.38 283 VAL A N 1
ATOM 2257 C CA . VAL A 1 283 ? 0.207 -26.255 29.117 1.00 33.38 283 VAL A CA 1
ATOM 2258 C C . VAL A 1 283 ? -0.105 -26.732 30.546 1.00 33.38 283 VAL A C 1
ATOM 2260 O O . VAL A 1 283 ? 0.688 -26.456 31.456 1.00 33.38 283 VAL A O 1
ATOM 2263 N N . PRO A 1 284 ? -1.205 -27.468 30.794 1.00 34.31 284 PRO A N 1
ATOM 2264 C CA . PRO A 1 284 ? -1.400 -28.095 32.085 1.00 34.31 284 PRO A CA 1
ATOM 2265 C C . PRO A 1 284 ? -0.287 -29.126 32.250 1.00 34.31 284 PRO A C 1
ATOM 2267 O O . PRO A 1 284 ? -0.253 -30.143 31.555 1.00 34.31 284 PRO A O 1
ATOM 2270 N N . ARG A 1 285 ? 0.656 -28.866 33.165 1.00 33.88 285 ARG A N 1
ATOM 2271 C CA . ARG A 1 285 ? 1.552 -29.917 33.648 1.00 33.88 285 ARG A CA 1
ATOM 2272 C C . ARG A 1 285 ? 0.657 -31.033 34.161 1.00 33.88 285 ARG A C 1
ATOM 2274 O O . ARG A 1 285 ? -0.079 -30.848 35.124 1.00 33.88 285 ARG A O 1
ATOM 2281 N N . ILE A 1 286 ? 0.721 -32.164 33.474 1.00 36.31 286 ILE A N 1
ATOM 2282 C CA . ILE A 1 286 ? 0.055 -33.413 33.812 1.00 36.31 286 ILE A CA 1
ATOM 2283 C C . ILE A 1 286 ? 0.389 -33.741 35.275 1.00 36.31 286 ILE A C 1
ATOM 2285 O O . ILE A 1 286 ? 1.466 -34.249 35.578 1.00 36.31 286 ILE A O 1
ATOM 2289 N N . SER A 1 287 ? -0.524 -33.446 36.200 1.00 41.28 287 SER A N 1
ATOM 2290 C CA . SER A 1 287 ? -0.528 -34.014 37.547 1.00 41.28 287 SER A CA 1
ATOM 2291 C C . SER A 1 287 ? -1.239 -35.364 37.477 1.00 41.28 287 SER A C 1
ATOM 2293 O O . SER A 1 287 ? -2.380 -35.539 37.888 1.00 41.28 287 SER A O 1
ATOM 2295 N N . GLY A 1 288 ? -0.549 -36.330 36.877 1.00 31.83 288 GLY A N 1
ATOM 2296 C CA . GLY A 1 288 ? -1.036 -37.687 36.667 1.00 31.83 288 GLY A CA 1
ATOM 2297 C C . GLY A 1 288 ? -0.076 -38.722 37.233 1.00 31.83 288 GLY A C 1
ATOM 2298 O O . GLY A 1 288 ? 0.403 -39.570 36.494 1.00 31.83 288 GLY A O 1
ATOM 2299 N N . ALA A 1 289 ? 0.214 -38.651 38.532 1.00 32.09 289 ALA A N 1
ATOM 2300 C CA . ALA A 1 289 ? 0.747 -39.783 39.283 1.00 32.09 289 ALA A CA 1
ATOM 2301 C C . ALA A 1 289 ? -0.250 -40.107 40.400 1.00 32.09 289 ALA A C 1
ATOM 2303 O O . ALA A 1 289 ? -0.160 -39.597 41.515 1.00 32.09 289 ALA A O 1
ATOM 2304 N N . CYS A 1 290 ? -1.255 -40.909 40.048 1.00 34.03 290 CYS A N 1
ATOM 2305 C CA . CYS A 1 290 ? -2.060 -41.627 41.022 1.00 34.03 290 CYS A CA 1
ATOM 2306 C C . CYS A 1 290 ? -1.250 -42.825 41.531 1.00 34.03 290 CYS A C 1
ATOM 2308 O O . CYS A 1 290 ? -0.571 -43.511 40.772 1.00 34.03 290 CYS A O 1
ATOM 2310 N N . THR A 1 291 ? -1.337 -43.016 42.835 1.00 36.22 291 THR A N 1
ATOM 2311 C CA . THR A 1 291 ? -0.719 -44.034 43.682 1.00 36.22 291 THR A CA 1
ATOM 2312 C C . THR A 1 291 ? -1.025 -45.480 43.284 1.00 36.22 291 THR A C 1
ATOM 2314 O O . THR A 1 291 ? -2.194 -45.823 43.103 1.00 36.22 291 THR A O 1
ATOM 2317 N N . SER A 1 292 ? 0.003 -46.331 43.340 1.00 35.94 292 SER A N 1
ATOM 2318 C CA . SER A 1 292 ? -0.005 -47.642 44.016 1.00 35.94 292 SER A CA 1
ATOM 2319 C C . SER A 1 292 ? 1.427 -48.073 44.307 1.00 35.94 292 SER A C 1
ATOM 2321 O O . SER A 1 292 ? 2.212 -48.066 43.332 1.00 35.94 292 SER A O 1
#

pLDDT: mean 87.27, std 15.21, range [31.83, 98.44]

Mean predicted aligned error: 7.24 Å

Solvent-accessible surface area (backbone atoms only — not comparable to full-atom values): 16653 Å² total; per-residue (Å²): 128,53,80,89,51,70,88,52,93,90,42,63,67,39,51,56,49,46,54,55,22,30,78,65,52,39,73,46,13,42,59,44,57,79,34,68,65,59,33,18,60,76,72,31,71,74,48,45,73,70,62,59,44,33,88,90,33,64,68,73,92,74,68,51,31,52,23,48,40,35,44,49,33,36,28,68,39,67,78,57,73,54,71,38,71,52,72,73,52,58,61,61,68,59,32,53,76,69,73,37,52,68,60,52,55,48,53,38,51,52,28,31,69,77,63,71,35,45,44,37,28,33,40,69,39,71,55,64,20,50,60,55,34,54,52,37,54,30,56,51,39,46,24,57,75,71,71,45,69,76,61,48,51,79,73,67,78,50,90,65,73,61,62,47,60,52,40,29,75,75,70,68,52,81,73,55,70,71,54,51,46,49,52,22,50,38,51,52,51,50,46,41,49,49,42,43,73,78,63,57,44,42,80,63,42,45,68,45,69,59,42,56,69,57,48,37,88,57,76,101,56,46,68,34,43,32,57,64,73,61,49,54,50,45,49,42,50,43,23,53,77,66,41,21,37,69,79,50,57,41,62,29,66,68,44,31,48,76,59,73,34,52,69,58,43,55,53,31,47,76,70,71,64,50,72,75,63,80,78,71,75,67,70,78,76,81,88,77,80,81,89,132

Sequence (292 aa):
DTDGVPMEWGSGDALIHVIHAVANRKGFGDALADGVLTLAEKLGPEAQALMVHRRGIVANSDEFRNQAGVVLGTSVDTTCGRENWYGDVVWDKHLKETGRESELEEAYAEAREAYGTEKAIIPWEYERKVEGVIEAEYFERISDIFGRCFFVPKYAGHTGPIEFDVCKAVTGIDFDESQLNTFAEKALTLEKAYNVREGFTREDEEVDKFWFKESIPDGPHKGKVLDRAKFEKMKDEYYKLRGWDTETSWPERGTYERLGLKDVANSLQKLGKTPQDEETNLVPRISGACTS

Secondary structure (DSSP, 8-state):
--TT----TT-HHHHHHHHHHHHTT-THHHHHTT-HHHHHHHH-HHHHTT--EETTEEP-S--GGG-HHHHHHHHH-SSSS----------HHHHHHTT-HHHHHHHHHHHHHHHSSGGGGSTT--TTHHHHHHHHHHHHHHHHHTT--THHHHHTT--S-HHHHHHHHHH-----HHHHHHHHHHHHHHHHHHHHHHT--GGGS---THHHHS---SGGGTT----HHHHHHHHHHHHHHHTB-TTT-PBPHHHHHHTT-HHHHHHHHHTT-SPPPGGGG-----------

Organism: NCBI:txid412755

InterPro domains:
  IPR001203 Aldehyde ferredoxin oxidoreductase, C-terminal [PF01314] (1-261)
  IPR013985 Aldehyde ferredoxin oxidoreductase, domain 3 [G3DSA:1.10.599.10] (38-262)
  IPR036021 Aldehyde ferredoxin oxidoreductase-like, C-terminal [SSF48310] (6-273)
  IPR051919 Tungsten-dependent aldehyde ferredoxin oxidoreductase [PTHR30038] (2-262)

Radius of gyration: 23.69 Å; Cα contacts (8 Å, |Δi|>4): 323; chains: 1; bounding box: 54×79×79 Å